Protein AF-0000000080535142 (afdb_homodimer)

Organism: Stenotrophomonas maltophilia (strain K279a) (NCBI:txid522373)

pLDDT: mean 86.25, std 10.84, range [32.53, 97.38]

Solvent-accessible surface area (backbone atoms only — not comparable to full-atom values): 16322 Å² total; per-residue (Å²): 130,85,66,74,69,51,69,65,56,48,51,46,48,52,48,60,63,39,32,53,53,45,26,52,44,49,50,52,50,49,35,65,72,49,50,79,69,82,44,54,63,80,42,48,55,58,51,43,51,38,56,73,64,72,32,62,46,39,57,69,58,50,26,62,74,68,70,47,55,65,73,64,48,49,55,43,49,52,50,35,36,74,68,51,27,35,43,81,38,69,31,89,90,39,75,84,39,43,22,34,31,64,32,75,61,23,47,55,48,42,53,52,51,48,52,50,50,53,50,47,42,43,72,40,51,57,84,54,49,75,70,32,50,50,30,38,48,47,52,48,48,33,44,52,54,48,43,55,68,74,98,131,86,65,73,69,51,69,65,56,47,52,46,48,52,48,61,64,40,32,54,54,45,26,52,43,49,51,51,49,51,36,66,72,48,51,78,68,82,45,55,63,81,40,47,56,59,52,44,52,40,57,71,63,72,31,60,46,39,57,69,58,51,26,61,74,68,72,44,54,66,71,63,47,49,56,44,48,51,52,35,36,73,67,50,26,35,43,81,37,68,31,88,90,39,76,85,40,42,22,34,32,63,31,74,60,23,47,55,47,42,52,52,51,50,51,50,47,51,50,48,42,42,73,42,51,56,81,55,49,74,68,34,50,51,30,39,47,48,53,46,50,33,45,53,52,48,42,55,68,73,98

Radius of gyration: 22.01 Å; Cα contacts (8 Å, |Δi|>4): 337; chains: 2; bounding box: 50×64×50 Å

Foldseek 3Di:
DPPPQPPVRVVVVCVVVCPVVVVVVVLVLLQVLLVVPPAHSLLLVLLLVCVVVVWFDWLVRSCVVVVHDSVSSVVSVVVCVVVQQKDWDQDPVHNPTITIGGDPVSNVSSVVSVVSVVVSCCVVCVPADPVRVVVVVVVVVVVVVVVVVVD/DPPPQPPVRVVVVCVVVCPVVVVVVVLVLLQVLLVVPPAHSLLLVLLLVCVVVVWFDWLVRSCVVVVHDSVSSVVSVVVCVVVQQKDWDQDPVHNPTITIHGDPVSNVSSVVSVVSVVVSCCVVCVPADPVRVVVVVVVVVVVVVVVVVVD

InterPro domains:
  IPR000835 MarR-type HTH domain [PF12802] (38-97)
  IPR000835 MarR-type HTH domain [PR00598] (57-73)
  IPR000835 MarR-type HTH domain [PR00598] (74-89)
  IPR000835 MarR-type HTH domain [PR00598] (93-109)
  IPR000835 MarR-type HTH domain [PR00598] (123-143)
  IPR000835 MarR-type HTH domain [PS50995] (12-145)
  IPR000835 MarR-type HTH domain [SM00347] (32-133)
  IPR036388 Winged helix-like DNA-binding domain superfamily [G3DSA:1.10.10.10] (13-150)
  IPR036390 Winged helix DNA-binding domain superfamily [SSF46785] (1-148)
  IPR039422 Transcription regulators MarR/SlyA-like [PTHR33164] (27-146)

Nearest PDB structures (foldseek):
  3q5f-assembly1_B  TM=8.665E-01  e=1.198E-09  Salmonella enterica subsp. enterica serovar Typhimurium
  3s2w-assembly4_H  TM=8.576E-01  e=4.649E-09  Methanosarcina mazei Go1
  4zzl-assembly1_B  TM=8.876E-01  e=6.583E-08  Pseudomonas aeruginosa
  1lnw-assembly7_A  TM=8.058E-01  e=2.258E-07  Pseudomonas aeruginosa
  5cyv-assembly1_B  TM=8.724E-01  e=2.658E-06  Rhodococcus jostii RHA1

Structure (mmCIF, N/CA/C/O backbone):
data_AF-0000000080535142-model_v1
#
loop_
_entity.id
_entity.type
_entity.pdbx_description
1 polymer 'Transcriptional regulator, MarR family'
#
loop_
_atom_site.group_PDB
_atom_site.id
_atom_site.type_symbol
_atom_site.label_atom_id
_atom_site.label_alt_id
_atom_site.label_comp_id
_atom_site.label_asym_id
_atom_site.label_entity_id
_atom_site.label_seq_id
_atom_site.pdbx_PDB_ins_code
_atom_site.Cartn_x
_atom_site.Cartn_y
_atom_site.Cartn_z
_atom_site.occupancy
_atom_site.B_iso_or_equiv
_atom_site.auth_seq_id
_atom_site.auth_comp_id
_atom_site.auth_asym_id
_atom_site.auth_atom_id
_atom_site.pdbx_PDB_model_num
ATOM 1 N N . MET A 1 1 ? -2.1 -33 -6.016 1 32.53 1 MET A N 1
ATOM 2 C CA . MET A 1 1 ? -2.289 -32.938 -4.57 1 32.53 1 MET A CA 1
ATOM 3 C C . MET A 1 1 ? -2.367 -31.5 -4.082 1 32.53 1 MET A C 1
ATOM 5 O O . MET A 1 1 ? -1.395 -30.75 -4.191 1 32.53 1 MET A O 1
ATOM 9 N N . ASP A 1 2 ? -3.422 -30.719 -4.379 1 44.56 2 ASP A N 1
ATOM 10 C CA . ASP A 1 2 ? -3.871 -29.375 -4.09 1 44.56 2 ASP A CA 1
ATOM 11 C C . ASP A 1 2 ? -3.596 -29 -2.637 1 44.56 2 ASP A C 1
ATOM 13 O O . ASP A 1 2 ? -4.375 -29.328 -1.744 1 44.56 2 ASP A O 1
ATOM 17 N N . ARG A 1 3 ? -2.516 -29.578 -2.066 1 47.22 3 ARG A N 1
ATOM 18 C CA . ARG A 1 3 ? -2.238 -29.562 -0.633 1 47.22 3 ARG A CA 1
ATOM 19 C C . ARG A 1 3 ? -2.729 -28.25 -0.005 1 47.22 3 ARG A C 1
ATOM 21 O O . ARG A 1 3 ? -2.428 -27.172 -0.501 1 47.22 3 ARG A O 1
ATOM 28 N N . PRO A 1 4 ? -3.793 -28.328 0.765 1 61.25 4 PRO A N 1
ATOM 29 C CA . PRO A 1 4 ? -4.426 -27.203 1.462 1 61.25 4 PRO A CA 1
ATOM 30 C C . PRO A 1 4 ? -3.414 -26.281 2.143 1 61.25 4 PRO A C 1
ATOM 32 O O . PRO A 1 4 ? -2.422 -26.766 2.701 1 61.25 4 PRO A O 1
ATOM 35 N N . LEU A 1 5 ? -3.178 -25.219 1.521 1 73.88 5 LEU A N 1
ATOM 36 C CA . LEU A 1 5 ? -2.283 -24.266 2.156 1 73.88 5 LEU A CA 1
ATOM 37 C C . LEU A 1 5 ? -2.512 -24.219 3.664 1 73.88 5 LEU A C 1
ATOM 39 O O . LEU A 1 5 ? -3.656 -24.234 4.121 1 73.88 5 LEU A O 1
ATOM 43 N N . ASP A 1 6 ? -1.452 -24.562 4.422 1 88.25 6 ASP A N 1
ATOM 44 C CA . ASP A 1 6 ? -1.579 -24.453 5.871 1 88.25 6 ASP A CA 1
ATOM 45 C C . ASP A 1 6 ? -2.068 -23.078 6.285 1 88.25 6 ASP A C 1
ATOM 47 O O . ASP A 1 6 ? -2.055 -22.141 5.48 1 88.25 6 ASP A O 1
ATOM 51 N N . GLU A 1 7 ? -2.711 -23.047 7.438 1 91.69 7 GLU A N 1
ATOM 52 C CA . GLU A 1 7 ? -3.354 -21.828 7.93 1 91.69 7 GLU A CA 1
ATOM 53 C C . GLU A 1 7 ? -2.408 -20.625 7.859 1 91.69 7 GLU A C 1
ATOM 55 O O . GLU A 1 7 ? -2.811 -19.531 7.457 1 91.69 7 GLU A O 1
ATOM 60 N N . ARG A 1 8 ? -1.179 -20.891 8.266 1 93.44 8 ARG A N 1
ATOM 61 C CA . ARG A 1 8 ? -0.19 -19.812 8.25 1 93.44 8 ARG A CA 1
ATOM 62 C C . ARG A 1 8 ? 0.027 -19.297 6.832 1 93.44 8 ARG A C 1
ATOM 64 O O . ARG A 1 8 ? 0.081 -18.078 6.613 1 93.44 8 ARG A O 1
ATOM 71 N N . THR A 1 9 ? 0.174 -20.203 5.926 1 92.62 9 THR A N 1
ATOM 72 C CA . THR A 1 9 ? 0.384 -19.828 4.531 1 92.62 9 THR A CA 1
ATOM 73 C C . THR A 1 9 ? -0.794 -19.016 4.004 1 92.62 9 THR A C 1
ATOM 75 O O . THR A 1 9 ? -0.604 -18.031 3.281 1 92.62 9 THR A O 1
ATOM 78 N N . VAL A 1 10 ? -1.952 -19.406 4.414 1 90.94 10 VAL A N 1
ATOM 79 C CA . VAL A 1 10 ? -3.158 -18.703 3.979 1 90.94 10 VAL A CA 1
ATOM 80 C C . VAL A 1 10 ? -3.174 -17.297 4.551 1 90.94 10 VAL A C 1
ATOM 82 O O . VAL A 1 10 ? -3.471 -16.328 3.836 1 90.94 10 VAL A O 1
ATOM 85 N N . LEU A 1 11 ? -2.832 -17.156 5.812 1 93.88 11 LEU A N 1
ATOM 86 C CA . LEU A 1 11 ? -2.818 -15.859 6.469 1 93.88 11 LEU A CA 1
ATOM 87 C C . LEU A 1 11 ? -1.76 -14.953 5.848 1 93.88 11 LEU A C 1
ATOM 89 O O . LEU A 1 11 ? -1.992 -13.758 5.664 1 93.88 11 LEU A O 1
ATOM 93 N N . GLN A 1 12 ? -0.662 -15.539 5.523 1 94.19 12 GLN A N 1
ATOM 94 C CA . GLN A 1 12 ? 0.404 -14.773 4.891 1 94.19 12 GLN A CA 1
ATOM 95 C C . GLN A 1 12 ? -0.019 -14.281 3.51 1 94.19 12 GLN A C 1
ATOM 97 O O . GLN A 1 12 ? 0.33 -13.164 3.107 1 94.19 12 GLN A O 1
ATOM 102 N N . MET A 1 13 ? -0.736 -15.141 2.844 1 89.12 13 MET A N 1
ATOM 103 C CA . MET A 1 13 ? -1.265 -14.758 1.536 1 89.12 13 MET A CA 1
ATOM 104 C C . MET A 1 13 ? -2.24 -13.594 1.659 1 89.12 13 MET A C 1
ATOM 106 O O . MET A 1 13 ? -2.182 -12.648 0.875 1 89.12 13 MET A O 1
ATOM 110 N N . GLN A 1 14 ? -3.107 -13.648 2.602 1 90.56 14 GLN A N 1
ATOM 111 C CA . GLN A 1 14 ? -4.066 -12.57 2.842 1 90.56 14 GLN A CA 1
ATOM 112 C C . GLN A 1 14 ? -3.354 -11.273 3.207 1 90.56 14 GLN A C 1
ATOM 114 O O . GLN A 1 14 ? -3.715 -10.195 2.717 1 90.56 14 GLN A O 1
ATOM 119 N N . LEU A 1 15 ? -2.357 -11.406 4.035 1 94.5 15 LEU A N 1
ATOM 120 C CA . LEU A 1 15 ? -1.577 -10.25 4.457 1 94.5 15 LEU A CA 1
ATOM 121 C C . LEU A 1 15 ? -0.907 -9.578 3.264 1 94.5 15 LEU A C 1
ATOM 123 O O . LEU A 1 15 ? -1.064 -8.375 3.055 1 94.5 15 LEU A O 1
ATOM 127 N N . SER A 1 16 ? -0.247 -10.352 2.441 1 92.75 16 SER A N 1
ATOM 128 C CA . SER A 1 16 ? 0.513 -9.797 1.327 1 92.75 16 SER A CA 1
ATOM 129 C C . SER A 1 16 ? -0.413 -9.25 0.244 1 92.75 16 SER A C 1
ATOM 131 O O . SER A 1 16 ? -0.154 -8.195 -0.326 1 92.75 16 SER A O 1
ATOM 133 N N . SER A 1 17 ? -1.502 -9.961 -0.024 1 85.44 17 SER A N 1
ATOM 134 C CA . SER A 1 17 ? -2.457 -9.516 -1.033 1 85.44 17 SER A CA 1
ATOM 135 C C . SER A 1 17 ? -3.188 -8.258 -0.583 1 85.44 17 SER A C 1
ATOM 137 O O . SER A 1 17 ? -3.523 -7.398 -1.403 1 85.44 17 SER A O 1
ATOM 139 N N . GLY A 1 18 ? -3.377 -8.086 0.695 1 88.62 18 GLY A N 1
ATOM 140 C CA . GLY A 1 18 ? -4.117 -6.969 1.249 1 88.62 18 GLY A CA 1
ATOM 141 C C . GLY A 1 18 ? -3.301 -5.691 1.325 1 88.62 18 GLY A C 1
ATOM 142 O O . GLY A 1 18 ? -3.857 -4.598 1.461 1 88.62 18 GLY A O 1
ATOM 143 N N . LEU A 1 19 ? -2.043 -5.82 1.203 1 90.25 19 LEU A N 1
ATOM 144 C CA . LEU A 1 19 ? -1.148 -4.68 1.383 1 90.25 19 LEU A CA 1
ATOM 145 C C . LEU A 1 19 ? -1.454 -3.584 0.369 1 90.25 19 LEU A C 1
ATOM 147 O O . LEU A 1 19 ? -1.67 -2.428 0.743 1 90.25 19 LEU A O 1
ATOM 151 N N . LEU A 1 20 ? -1.468 -3.924 -0.953 1 79.19 20 LEU A N 1
ATOM 152 C CA . LEU A 1 20 ? -1.718 -2.939 -2 1 79.19 20 LEU A CA 1
ATOM 153 C C . LEU A 1 20 ? -3.121 -2.355 -1.872 1 79.19 20 LEU A C 1
ATOM 155 O O . LEU A 1 20 ? -3.303 -1.14 -1.977 1 79.19 20 LEU A O 1
ATOM 159 N N . TYR A 1 21 ? -4.035 -3.227 -1.603 1 82.75 21 TYR A N 1
ATOM 160 C CA . TYR A 1 21 ? -5.422 -2.795 -1.453 1 82.75 21 TYR A CA 1
ATOM 161 C C . TYR A 1 21 ? -5.578 -1.871 -0.251 1 82.75 21 TYR A C 1
ATOM 163 O O . TYR A 1 21 ? -6.23 -0.83 -0.343 1 82.75 21 TYR A O 1
ATOM 171 N N . ALA A 1 22 ? -4.996 -2.246 0.839 1 90 22 ALA A N 1
ATOM 172 C CA . ALA A 1 22 ? -5.043 -1.441 2.057 1 90 22 ALA A CA 1
ATOM 173 C C . ALA A 1 22 ? -4.449 -0.055 1.822 1 90 22 ALA A C 1
ATOM 175 O O . ALA A 1 22 ? -4.996 0.948 2.285 1 90 22 ALA A O 1
ATOM 176 N N . GLY A 1 23 ? -3.369 -0.031 1.132 1 88.56 23 GLY A N 1
ATOM 177 C CA . GLY A 1 23 ? -2.77 1.248 0.791 1 88.56 23 GLY A CA 1
ATOM 178 C C . GLY A 1 23 ? -3.699 2.154 0.008 1 88.56 23 GLY A C 1
ATOM 179 O O . GLY A 1 23 ? -3.799 3.35 0.296 1 88.56 23 GLY A O 1
ATOM 180 N N . ARG A 1 24 ? -4.398 1.627 -0.98 1 83.88 24 ARG A N 1
ATOM 181 C CA . ARG A 1 24 ? -5.336 2.389 -1.797 1 83.88 24 ARG A CA 1
ATOM 182 C C . ARG A 1 24 ? -6.523 2.867 -0.966 1 83.88 24 ARG A C 1
ATOM 184 O O . ARG A 1 24 ? -6.961 4.012 -1.102 1 83.88 24 ARG A O 1
ATOM 191 N N . GLN A 1 25 ? -7.023 1.917 -0.172 1 89.12 25 GLN A N 1
ATOM 192 C CA . GLN A 1 25 ? -8.141 2.287 0.688 1 89.12 25 GLN A CA 1
ATOM 193 C C . GLN A 1 25 ? -7.76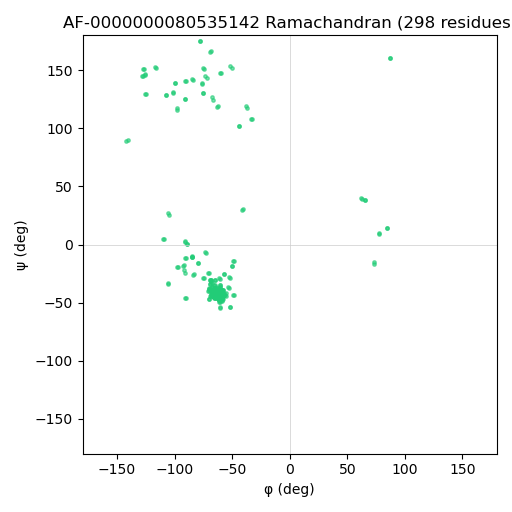6 3.436 1.618 1 89.12 25 GLN A C 1
ATOM 195 O O . GLN A 1 25 ? -8.539 4.379 1.795 1 89.12 25 GLN A O 1
ATOM 200 N N . TRP A 1 26 ? -6.656 3.379 2.225 1 91 26 TRP A N 1
ATOM 201 C CA . TRP A 1 26 ? -6.207 4.457 3.102 1 91 26 TRP A CA 1
ATOM 202 C C . TRP A 1 26 ? -6.117 5.773 2.342 1 91 26 TRP A C 1
ATOM 204 O O . TRP A 1 26 ? -6.582 6.809 2.826 1 91 26 TRP A O 1
ATOM 214 N N . GLN A 1 27 ? -5.477 5.711 1.165 1 85.25 27 GLN A N 1
ATOM 215 C CA . GLN A 1 27 ? -5.352 6.914 0.349 1 85.25 27 GLN A CA 1
ATOM 216 C C . GLN A 1 27 ? -6.723 7.523 0.052 1 85.25 27 GLN A C 1
ATOM 218 O O . GLN A 1 27 ? -6.895 8.742 0.128 1 85.25 27 GLN A O 1
ATOM 223 N N . ARG A 1 28 ? -7.652 6.719 -0.272 1 85.88 28 ARG A N 1
ATOM 224 C CA . ARG A 1 28 ? -9.008 7.188 -0.551 1 85.88 28 ARG A CA 1
ATOM 225 C C . ARG A 1 28 ? -9.617 7.852 0.678 1 85.88 28 ARG A C 1
ATOM 227 O O . ARG A 1 28 ? -10.242 8.906 0.573 1 85.88 28 ARG A O 1
ATOM 234 N N . LEU A 1 29 ? -9.477 7.191 1.788 1 90.31 29 LEU A N 1
ATOM 235 C CA . LEU A 1 29 ? -10.008 7.723 3.039 1 90.31 29 LEU A CA 1
ATOM 236 C C . LEU A 1 29 ? -9.352 9.055 3.385 1 90.31 29 LEU A C 1
ATOM 238 O O . LEU A 1 29 ? -10.039 10.016 3.74 1 90.31 29 LEU A O 1
ATOM 242 N N . ALA A 1 30 ? -8.047 9.086 3.268 1 88.19 30 ALA A N 1
ATOM 243 C CA . ALA A 1 30 ? -7.312 10.312 3.562 1 88.19 30 ALA A CA 1
ATOM 244 C C . ALA A 1 30 ? -7.711 11.438 2.611 1 88.19 30 ALA A C 1
ATOM 246 O O . ALA A 1 30 ? -7.922 12.57 3.039 1 88.19 30 ALA A O 1
ATOM 247 N N . ASP A 1 31 ? -7.836 11.102 1.338 1 84.5 31 ASP A N 1
ATOM 248 C CA . ASP A 1 31 ? -8.242 12.094 0.346 1 84.5 31 ASP A CA 1
ATOM 249 C C . ASP A 1 31 ? -9.633 12.641 0.657 1 84.5 31 ASP A C 1
ATOM 251 O O . ASP A 1 31 ? -9.875 13.844 0.545 1 84.5 31 ASP A O 1
ATOM 255 N N . SER A 1 32 ? -10.477 11.719 0.908 1 86.75 32 SER A N 1
ATOM 256 C CA . SER A 1 32 ? -11.844 12.117 1.223 1 86.75 32 SER A CA 1
ATOM 257 C C . SER A 1 32 ? -11.883 13.039 2.436 1 86.75 32 SER A C 1
ATOM 259 O O . SER A 1 32 ? -12.633 14.023 2.455 1 86.75 32 SER A O 1
ATOM 261 N N . ARG A 1 33 ? -11.102 12.734 3.434 1 86 33 ARG A N 1
ATOM 262 C CA . ARG A 1 33 ? -11.055 13.516 4.664 1 86 33 ARG A CA 1
ATOM 263 C C . ARG A 1 33 ? -10.43 14.883 4.422 1 86 33 ARG A C 1
ATOM 265 O O . ARG A 1 33 ? -10.867 15.883 4.988 1 86 33 ARG A O 1
ATOM 272 N N . LEU A 1 34 ? -9.422 14.969 3.488 1 83.31 34 LEU A N 1
ATOM 273 C CA . LEU A 1 34 ? -8.625 16.172 3.303 1 83.31 34 LEU A CA 1
ATOM 274 C C . LEU A 1 34 ? -9.164 17.016 2.146 1 83.31 34 LEU A C 1
ATOM 276 O O . LEU A 1 34 ? -8.734 18.141 1.944 1 83.31 34 LEU A O 1
ATOM 280 N N . GLY A 1 35 ? -9.938 16.422 1.266 1 74.38 35 GLY A N 1
ATOM 281 C CA . GLY A 1 35 ? -10.469 17.078 0.084 1 74.38 35 GLY A CA 1
ATOM 282 C C . GLY A 1 35 ? -11.109 18.422 0.385 1 74.38 35 GLY A C 1
ATOM 283 O O . GLY A 1 35 ? -11.25 19.266 -0.504 1 74.38 35 GLY A O 1
ATOM 284 N N . SER A 1 36 ? -11.344 18.703 1.44 1 66.69 36 SER A N 1
ATOM 285 C CA . SER A 1 36 ? -12.125 19.906 1.726 1 66.69 36 SER A CA 1
ATOM 286 C C . SER A 1 36 ? -11.227 21.125 1.88 1 66.69 36 SER A C 1
ATOM 288 O O . SER A 1 36 ? -11.711 22.25 2.029 1 66.69 36 SER A O 1
ATOM 290 N N . TYR A 1 37 ? -9.906 20.969 1.739 1 66.38 37 TYR A N 1
ATOM 291 C CA . TYR A 1 37 ? -9.078 22.094 2.145 1 66.38 37 TYR A CA 1
ATOM 292 C C . TYR A 1 37 ? -8.531 22.844 0.93 1 66.38 37 TYR A C 1
ATOM 294 O O . TYR A 1 37 ? -7.547 23.562 1.033 1 66.38 37 TYR A O 1
ATOM 302 N N . GLY A 1 38 ? -9.297 22.688 -0.152 1 64.75 38 GLY A N 1
ATOM 303 C CA . GLY A 1 38 ? -8.977 23.516 -1.304 1 64.75 38 GLY A CA 1
ATOM 304 C C . GLY A 1 38 ? -7.711 23.078 -2.018 1 64.75 38 GLY A C 1
ATOM 305 O O . GLY A 1 38 ? -7.305 23.688 -3.01 1 64.75 38 GLY A O 1
ATOM 306 N N . ILE A 1 39 ? -6.965 22.281 -1.355 1 68.25 39 ILE A N 1
ATOM 307 C CA . ILE A 1 39 ? -5.781 21.766 -2.043 1 68.25 39 ILE A CA 1
ATOM 308 C C . ILE A 1 39 ? -6.043 20.359 -2.557 1 68.25 39 ILE A C 1
ATOM 310 O O . ILE A 1 39 ? -6.805 19.609 -1.949 1 68.25 39 ILE A O 1
ATOM 314 N N . SER A 1 40 ? -5.551 20.188 -3.738 1 71.69 40 SER A N 1
ATOM 315 C CA . SER A 1 40 ? -5.715 18.859 -4.32 1 71.69 40 SER A CA 1
ATOM 316 C C . SER A 1 40 ? -5.039 17.797 -3.461 1 71.69 40 SER A C 1
ATOM 318 O O . SER A 1 40 ? -4.078 18.078 -2.746 1 71.69 40 SER A O 1
ATOM 320 N N . THR A 1 41 ? -5.574 16.719 -3.469 1 75.31 41 THR A N 1
ATOM 321 C CA . THR A 1 41 ? -5.016 15.578 -2.754 1 75.31 41 THR A CA 1
ATOM 322 C C . THR A 1 41 ? -3.555 15.359 -3.137 1 75.31 41 THR A C 1
ATOM 324 O O . THR A 1 41 ? -2.744 14.953 -2.303 1 75.31 41 THR A O 1
ATOM 327 N N . ALA A 1 42 ? -3.236 15.75 -4.32 1 76 42 ALA A N 1
ATOM 328 C CA . ALA A 1 42 ? -1.873 15.57 -4.812 1 76 42 ALA A CA 1
ATOM 329 C C . ALA A 1 42 ? -0.906 16.516 -4.094 1 76 42 ALA A C 1
ATOM 331 O O . ALA A 1 42 ? 0.276 16.203 -3.943 1 76 42 ALA A O 1
ATOM 332 N N . CYS A 1 43 ? -1.447 17.562 -3.605 1 83.31 43 CYS A N 1
ATOM 333 C CA . CYS A 1 43 ? -0.605 18.578 -2.975 1 83.31 43 CYS A CA 1
ATOM 334 C C . CYS A 1 43 ? -0.482 18.328 -1.478 1 83.31 43 CYS A C 1
ATOM 336 O O . CYS A 1 43 ? 0.419 18.859 -0.827 1 83.31 43 CYS A O 1
ATOM 338 N N . THR A 1 44 ? -1.378 17.578 -1.025 1 82.75 44 THR A N 1
ATOM 339 C CA . THR A 1 44 ? -1.476 17.391 0.418 1 82.75 44 THR A CA 1
ATOM 340 C C . THR A 1 44 ? -0.234 16.688 0.957 1 82.75 44 THR A C 1
ATOM 342 O O . THR A 1 44 ? 0.374 17.141 1.927 1 82.75 44 THR A O 1
ATOM 345 N N . MET A 1 45 ? 0.193 15.688 0.246 1 82.5 45 MET A N 1
ATOM 346 C CA . MET A 1 45 ? 1.305 14.883 0.749 1 82.5 45 MET A CA 1
ATOM 347 C C . MET A 1 45 ? 2.607 15.672 0.713 1 82.5 45 MET A C 1
ATOM 349 O O . MET A 1 45 ? 3.35 15.703 1.695 1 82.5 45 MET A O 1
ATOM 353 N N . PRO A 1 46 ? 2.846 16.312 -0.406 1 85.94 46 PRO A N 1
ATOM 354 C CA . PRO A 1 46 ? 4.047 17.156 -0.41 1 85.94 46 PRO A CA 1
ATOM 355 C C . PRO A 1 46 ? 4.035 18.219 0.697 1 85.94 46 PRO A C 1
ATOM 357 O O . PRO A 1 46 ? 5.059 18.453 1.339 1 85.94 46 PRO A O 1
ATOM 360 N N . LEU A 1 47 ? 2.918 18.844 0.87 1 88.19 47 LEU A N 1
ATOM 361 C CA . LEU A 1 47 ? 2.783 19.875 1.885 1 88.19 47 LEU A CA 1
ATOM 362 C C . LEU A 1 47 ? 3.053 19.312 3.277 1 88.19 47 LEU A C 1
ATOM 364 O O . LEU A 1 47 ? 3.801 19.906 4.055 1 88.19 47 LEU A O 1
ATOM 368 N N . LEU A 1 48 ? 2.488 18.203 3.547 1 86.81 48 LEU A N 1
ATOM 369 C CA . LEU A 1 48 ? 2.662 17.562 4.84 1 86.81 48 LEU A CA 1
ATOM 370 C C . LEU A 1 48 ? 4.117 17.156 5.055 1 86.81 48 LEU A C 1
ATOM 372 O O . LEU A 1 48 ? 4.656 17.328 6.152 1 86.81 48 LEU A O 1
ATOM 376 N N . MET A 1 49 ? 4.715 16.609 4.027 1 86.75 49 MET A N 1
ATOM 377 C CA . MET A 1 49 ? 6.098 16.141 4.133 1 86.75 49 MET A CA 1
ATOM 378 C C . MET A 1 49 ? 7.043 17.312 4.375 1 86.75 49 MET A C 1
ATOM 380 O O . MET A 1 49 ? 7.992 17.203 5.156 1 86.75 49 MET A O 1
ATOM 384 N N . ILE A 1 50 ? 6.793 18.391 3.729 1 89.31 50 ILE A N 1
ATOM 385 C CA . ILE A 1 50 ? 7.586 19.578 3.961 1 89.31 50 ILE A CA 1
ATOM 386 C C . ILE A 1 50 ? 7.438 20.031 5.414 1 89.31 50 ILE A C 1
ATOM 388 O O . ILE A 1 50 ? 8.43 20.344 6.082 1 89.31 50 ILE A O 1
ATOM 392 N N . GLY A 1 51 ? 6.238 20.031 5.84 1 87.25 51 GLY A N 1
ATOM 393 C CA . GLY A 1 51 ? 5.969 20.406 7.219 1 87.25 51 GLY A CA 1
ATOM 394 C C . GLY A 1 51 ? 6.648 19.484 8.227 1 87.25 51 GLY A C 1
ATOM 395 O O . GLY A 1 51 ? 7.215 19.969 9.219 1 87.25 51 GLY A O 1
ATOM 396 N N . ARG A 1 52 ? 6.648 18.234 8.023 1 81.94 52 ARG A N 1
ATOM 397 C CA . ARG A 1 52 ? 7.211 17.25 8.938 1 81.94 52 ARG A CA 1
ATOM 398 C C . ARG A 1 52 ? 8.734 17.344 8.977 1 81.94 52 ARG A C 1
ATOM 400 O O . ARG A 1 52 ? 9.359 16.953 9.961 1 81.94 52 ARG A O 1
ATOM 407 N N . SER A 1 53 ? 9.281 17.719 7.934 1 84.56 53 SER A N 1
ATOM 408 C CA . SER A 1 53 ? 10.734 17.859 7.863 1 84.56 53 SER A CA 1
ATOM 409 C C . SER A 1 53 ? 11.211 19.078 8.641 1 84.56 53 SER A C 1
ATOM 411 O O . SER A 1 53 ? 12.406 19.266 8.867 1 84.56 53 SER A O 1
ATOM 413 N N . GLY A 1 54 ? 10.289 19.859 9.109 1 81.38 54 GLY A N 1
ATOM 414 C CA . GLY A 1 54 ? 10.641 21.109 9.773 1 81.38 54 GLY A CA 1
ATOM 415 C C . GLY A 1 54 ? 11.016 22.219 8.805 1 81.38 54 GLY A C 1
ATOM 416 O O . GLY A 1 54 ? 11.508 23.266 9.219 1 81.38 54 GLY A O 1
ATOM 417 N N . GLY A 1 55 ? 10.781 21.953 7.547 1 80 55 GLY A N 1
ATOM 418 C CA . GLY A 1 55 ? 11.195 22.922 6.535 1 80 55 GLY A CA 1
ATOM 419 C C . GLY A 1 55 ? 12.625 22.734 6.078 1 80 55 GLY A C 1
ATOM 420 O O . GLY A 1 55 ? 13.367 21.922 6.656 1 80 55 GLY A O 1
ATOM 421 N N . GLY A 1 56 ? 12.945 23.297 4.91 1 84.75 56 GLY A N 1
ATOM 422 C CA . GLY A 1 56 ? 14.305 23.281 4.395 1 84.75 56 GLY A CA 1
ATOM 423 C C . GLY A 1 56 ? 14.633 22 3.652 1 84.75 56 GLY A C 1
ATOM 424 O O . GLY A 1 56 ? 15.805 21.625 3.523 1 84.75 56 GLY A O 1
ATOM 425 N N . ILE A 1 57 ? 13.688 21.297 3.342 1 89.44 57 ILE A N 1
ATOM 426 C CA . ILE A 1 57 ? 13.938 20.078 2.602 1 89.44 57 ILE A CA 1
ATOM 427 C C . ILE A 1 57 ? 14.234 20.406 1.141 1 89.44 57 ILE A C 1
ATOM 429 O O . ILE A 1 57 ? 13.586 21.266 0.549 1 89.44 57 ILE A O 1
ATOM 433 N N . ARG A 1 58 ? 15.227 19.672 0.629 1 90.5 58 ARG A N 1
ATOM 434 C CA . ARG A 1 58 ? 15.555 19.859 -0.782 1 90.5 58 ARG A CA 1
ATOM 435 C C . ARG A 1 58 ? 14.492 19.219 -1.675 1 90.5 58 ARG A C 1
ATOM 437 O O . ARG A 1 58 ? 13.945 18.172 -1.343 1 90.5 58 ARG A O 1
ATOM 444 N N . GLN A 1 59 ? 14.289 19.891 -2.775 1 89.69 59 GLN A N 1
ATOM 445 C CA . GLN A 1 59 ? 13.281 19.406 -3.715 1 89.69 59 GLN A CA 1
ATOM 446 C C . GLN A 1 59 ? 13.586 17.969 -4.148 1 89.69 59 GLN A C 1
ATOM 448 O O . GLN A 1 59 ? 12.68 17.141 -4.246 1 89.69 59 GLN A O 1
ATOM 453 N N . VAL A 1 60 ? 14.852 17.688 -4.395 1 86.31 60 VAL A N 1
ATOM 454 C CA . VAL A 1 60 ? 15.266 16.375 -4.84 1 86.31 60 VAL A CA 1
ATOM 455 C C . VAL A 1 60 ? 14.977 15.344 -3.746 1 86.31 60 VAL A C 1
ATOM 457 O O . VAL A 1 60 ? 14.5 14.242 -4.027 1 86.31 60 VAL A O 1
ATOM 460 N N . ALA A 1 61 ? 15.227 15.641 -2.578 1 86.62 61 ALA A N 1
ATOM 461 C CA . ALA A 1 61 ? 14.969 14.75 -1.447 1 86.62 61 ALA A CA 1
ATOM 462 C C . ALA A 1 61 ? 13.477 14.508 -1.272 1 86.62 61 ALA A C 1
ATOM 464 O O . ALA A 1 61 ? 13.055 13.383 -0.994 1 86.62 61 ALA A O 1
ATOM 465 N N . LEU A 1 62 ? 12.703 15.547 -1.4 1 87.75 62 LEU A N 1
ATOM 466 C CA . LEU A 1 62 ? 11.25 15.438 -1.308 1 87.75 62 LEU A CA 1
ATOM 467 C C . LEU A 1 62 ? 10.703 14.523 -2.4 1 87.75 62 LEU A C 1
ATOM 469 O O . LEU A 1 62 ? 9.852 13.672 -2.139 1 87.75 62 LEU A O 1
ATOM 473 N N . ALA A 1 63 ? 11.211 14.688 -3.578 1 86.69 63 ALA A N 1
ATOM 474 C CA . ALA A 1 63 ? 10.789 13.859 -4.703 1 86.69 63 ALA A CA 1
ATOM 475 C C . ALA A 1 63 ? 11.062 12.383 -4.434 1 86.69 63 ALA A C 1
ATOM 477 O O . ALA A 1 63 ? 10.211 11.531 -4.688 1 86.69 63 ALA A O 1
ATOM 478 N N . GLN A 1 64 ? 12.188 12.109 -3.867 1 81.56 64 GLN A N 1
ATOM 479 C CA . GLN A 1 64 ? 12.586 10.742 -3.543 1 81.56 64 GLN A CA 1
ATOM 480 C C . GLN A 1 64 ? 11.68 10.141 -2.473 1 81.56 64 GLN A C 1
ATOM 482 O O . GLN A 1 64 ? 11.242 9 -2.594 1 81.56 64 GLN A O 1
ATOM 487 N N . GLN A 1 65 ? 11.375 10.922 -1.506 1 77.44 65 GLN A N 1
ATOM 488 C CA . GLN A 1 65 ? 10.523 10.453 -0.417 1 77.44 65 GLN A CA 1
ATOM 489 C C . GLN A 1 65 ? 9.109 10.188 -0.907 1 77.44 65 GLN A C 1
ATOM 491 O O . GLN A 1 65 ? 8.445 9.266 -0.432 1 77.44 65 GLN A O 1
ATOM 496 N N . LEU A 1 66 ? 8.633 10.992 -1.817 1 80.25 66 LEU A N 1
ATOM 497 C CA . LEU A 1 66 ? 7.273 10.875 -2.338 1 80.25 66 LEU A CA 1
ATOM 498 C C . LEU A 1 66 ? 7.211 9.852 -3.471 1 80.25 66 LEU A C 1
ATOM 500 O O . LEU A 1 66 ? 6.125 9.445 -3.885 1 80.25 66 LEU A O 1
ATOM 504 N N . GLY A 1 67 ? 8.344 9.438 -3.918 1 78.25 67 GLY A N 1
ATOM 505 C CA . GLY A 1 67 ? 8.383 8.57 -5.082 1 78.25 67 GLY A CA 1
ATOM 506 C C . GLY A 1 67 ? 7.816 9.219 -6.332 1 78.25 67 GLY A C 1
ATOM 507 O O . GLY A 1 67 ? 7.094 8.586 -7.098 1 78.25 67 GLY A O 1
ATOM 508 N N . MET A 1 68 ? 8.086 10.398 -6.531 1 81.56 68 MET A N 1
ATOM 509 C CA . MET A 1 68 ? 7.57 11.156 -7.668 1 81.56 68 MET A CA 1
ATOM 510 C C . MET A 1 68 ? 8.703 11.609 -8.578 1 81.56 68 MET A C 1
ATOM 512 O O . MET A 1 68 ? 9.82 11.852 -8.109 1 81.56 68 MET A O 1
ATOM 516 N N . GLU A 1 69 ? 8.336 11.773 -9.805 1 85.12 69 GLU A N 1
ATOM 517 C CA . GLU A 1 69 ? 9.281 12.359 -10.75 1 85.12 69 GLU A CA 1
ATOM 518 C C . GLU A 1 69 ? 9.414 13.867 -10.539 1 85.12 69 GLU A C 1
ATOM 520 O O . GLU A 1 69 ? 8.453 14.531 -10.148 1 85.12 69 GLU A O 1
ATOM 525 N N . GLY A 1 70 ? 10.586 14.328 -10.891 1 85.25 70 GLY A N 1
ATOM 526 C CA . GLY A 1 70 ? 10.914 15.734 -10.703 1 85.25 70 GLY A CA 1
ATOM 527 C C . GLY A 1 70 ? 9.891 16.672 -11.297 1 85.25 70 GLY A C 1
ATOM 528 O O . GLY A 1 70 ? 9.305 17.5 -10.594 1 85.25 70 GLY A O 1
ATOM 529 N N . PRO A 1 71 ? 9.609 16.5 -12.531 1 86.88 71 PRO A N 1
ATOM 530 C CA . PRO A 1 71 ? 8.664 17.422 -13.18 1 86.88 71 PRO A CA 1
ATOM 531 C C . PRO A 1 71 ? 7.281 17.391 -12.531 1 86.88 71 PRO A C 1
ATOM 533 O O . PRO A 1 71 ? 6.613 18.438 -12.453 1 86.88 71 PRO A O 1
ATOM 536 N N . SER A 1 72 ? 6.801 16.25 -12.039 1 88.44 72 SER A N 1
ATOM 537 C CA . SER A 1 72 ? 5.508 16.125 -11.383 1 88.44 72 SER A CA 1
ATOM 538 C C . SER A 1 72 ? 5.48 16.891 -10.062 1 88.44 72 SER A C 1
ATOM 540 O O . SER A 1 72 ? 4.492 17.562 -9.75 1 88.44 72 SER A O 1
ATOM 542 N N . LEU A 1 73 ? 6.535 16.75 -9.383 1 90.69 73 LEU A N 1
ATOM 543 C CA . LEU A 1 73 ? 6.621 17.453 -8.109 1 90.69 73 LEU A CA 1
ATOM 544 C C . LEU A 1 73 ? 6.695 18.953 -8.312 1 90.69 73 LEU A C 1
ATOM 546 O O . LEU A 1 73 ? 6.098 19.719 -7.547 1 90.69 73 LEU A O 1
ATOM 550 N N . VAL A 1 74 ? 7.457 19.375 -9.336 1 91.31 74 VAL A N 1
ATOM 551 C CA . VAL A 1 74 ? 7.629 20.797 -9.602 1 91.31 74 VAL A CA 1
ATOM 552 C C . VAL A 1 74 ? 6.266 21.438 -9.836 1 91.31 74 VAL A C 1
ATOM 554 O O . VAL A 1 74 ? 5.984 22.516 -9.312 1 91.31 74 VAL A O 1
ATOM 557 N N . ARG A 1 75 ? 5.453 20.797 -10.57 1 91.69 75 ARG A N 1
ATOM 558 C CA . ARG A 1 75 ? 4.117 21.297 -10.852 1 91.69 75 ARG A CA 1
ATOM 559 C C . ARG A 1 75 ? 3.312 21.484 -9.57 1 91.69 75 ARG A C 1
ATOM 561 O O . ARG A 1 75 ? 2.623 22.484 -9.398 1 91.69 75 ARG A O 1
ATOM 568 N N . LEU A 1 76 ? 3.389 20.562 -8.703 1 89.94 76 LEU A N 1
ATOM 569 C CA . LEU A 1 76 ? 2.676 20.625 -7.434 1 89.94 76 LEU A CA 1
ATOM 570 C C . LEU A 1 76 ? 3.234 21.734 -6.551 1 89.94 76 LEU A C 1
ATOM 572 O O . LEU A 1 76 ? 2.473 22.469 -5.914 1 89.94 76 LEU A O 1
ATOM 576 N N . LEU A 1 77 ? 4.516 21.812 -6.586 1 91.56 77 LEU A N 1
ATOM 577 C CA . LEU A 1 77 ? 5.168 22.844 -5.789 1 91.56 77 LEU A CA 1
ATOM 578 C C . LEU A 1 77 ? 4.801 24.234 -6.301 1 91.56 77 LEU A C 1
ATOM 580 O O . LEU A 1 77 ? 4.609 25.156 -5.512 1 91.56 77 LEU A O 1
ATOM 584 N N . ASP A 1 78 ? 4.754 24.375 -7.602 1 92.31 78 ASP A N 1
ATOM 585 C CA . ASP A 1 78 ? 4.348 25.656 -8.195 1 92.31 78 ASP A CA 1
ATOM 586 C C . ASP A 1 78 ? 2.955 26.062 -7.719 1 92.31 78 ASP A C 1
ATOM 588 O O . ASP A 1 78 ? 2.719 27.219 -7.398 1 92.31 78 ASP A O 1
ATOM 592 N N . LYS A 1 79 ? 2.107 25.156 -7.617 1 91.56 79 LYS A N 1
ATOM 593 C CA . LYS A 1 79 ? 0.752 25.406 -7.141 1 91.56 79 LYS A CA 1
ATOM 594 C C . LYS A 1 79 ? 0.754 25.812 -5.668 1 91.56 79 LYS A C 1
ATOM 596 O O . LYS A 1 79 ? 0.045 26.734 -5.273 1 91.56 79 LYS A O 1
ATOM 601 N N . LEU A 1 80 ? 1.511 25.125 -4.883 1 92.19 80 LEU A N 1
ATOM 602 C CA . LEU A 1 80 ? 1.598 25.406 -3.451 1 92.19 80 LEU A CA 1
ATOM 603 C C . LEU A 1 80 ? 2.201 26.781 -3.195 1 92.19 80 LEU A C 1
ATOM 605 O O . LEU A 1 80 ? 1.773 27.484 -2.283 1 92.19 80 LEU A O 1
ATOM 609 N N . CYS A 1 81 ? 3.168 27.125 -4.008 1 92.75 81 CYS A N 1
ATOM 610 C CA . CYS A 1 81 ? 3.766 28.453 -3.914 1 92.75 81 CYS A CA 1
ATOM 611 C C . CYS A 1 81 ? 2.77 29.531 -4.324 1 92.75 81 CYS A C 1
ATOM 613 O O . CYS A 1 81 ? 2.67 30.578 -3.674 1 92.75 81 CYS A O 1
ATOM 615 N N . ALA A 1 82 ? 2.117 29.219 -5.391 1 92.12 82 ALA A N 1
ATOM 616 C CA . ALA A 1 82 ? 1.12 30.156 -5.891 1 92.12 82 ALA A CA 1
ATOM 617 C C . ALA A 1 82 ? 0.023 30.391 -4.855 1 92.12 82 ALA A C 1
ATOM 619 O O . ALA A 1 82 ? -0.533 31.484 -4.77 1 92.12 82 ALA A O 1
ATOM 620 N N . SER A 1 83 ? -0.242 29.422 -4.035 1 91.25 83 SER A N 1
ATOM 621 C CA . SER A 1 83 ? -1.277 29.5 -3.01 1 91.25 83 SER A CA 1
ATOM 622 C C . SER A 1 83 ? -0.712 30.031 -1.696 1 91.25 83 SER A C 1
ATOM 624 O O . SER A 1 83 ? -1.398 30.031 -0.673 1 91.25 83 SER A O 1
ATOM 626 N N . ASP A 1 84 ? 0.527 30.359 -1.743 1 93.56 84 ASP A N 1
ATOM 627 C CA . ASP A 1 84 ? 1.233 30.969 -0.613 1 93.56 84 ASP A CA 1
ATOM 628 C C . ASP A 1 84 ? 1.326 29.984 0.555 1 93.56 84 ASP A C 1
ATOM 630 O O . ASP A 1 84 ? 1.133 30.359 1.711 1 93.56 84 ASP A O 1
ATOM 634 N N . LEU A 1 85 ? 1.52 28.797 0.311 1 93.69 85 LEU A N 1
ATOM 635 C CA . LEU A 1 85 ? 1.636 27.766 1.338 1 93.69 85 LEU A CA 1
ATOM 636 C C . LEU A 1 85 ? 3.084 27.328 1.498 1 93.69 85 LEU A C 1
ATOM 638 O O . LEU A 1 85 ? 3.488 26.891 2.578 1 93.69 85 LEU A O 1
ATOM 642 N N . VAL A 1 86 ? 3.791 27.344 0.357 1 94.31 86 VAL A N 1
ATOM 643 C CA . VAL A 1 86 ? 5.184 26.906 0.33 1 94.31 86 VAL A CA 1
ATOM 644 C C . VAL A 1 86 ? 6.055 28.016 -0.27 1 94.31 86 VAL A C 1
ATOM 646 O O . VAL A 1 86 ? 5.609 28.766 -1.144 1 94.31 86 VAL A O 1
ATOM 649 N N . ARG A 1 87 ? 7.199 28.141 0.168 1 94.19 87 ARG A N 1
ATOM 650 C CA . ARG A 1 87 ? 8.172 29.062 -0.398 1 94.19 87 ARG A CA 1
ATOM 651 C C . ARG A 1 87 ? 9.484 28.359 -0.721 1 94.19 87 ARG A C 1
ATOM 653 O O . ARG A 1 87 ? 9.883 27.438 -0.014 1 94.19 87 ARG A O 1
ATOM 660 N N . ARG A 1 88 ? 10.078 28.828 -1.816 1 91.38 88 ARG A N 1
ATOM 661 C CA . ARG A 1 88 ? 11.359 28.297 -2.256 1 91.38 88 ARG A CA 1
ATOM 662 C C . ARG A 1 88 ? 12.508 29.219 -1.868 1 91.38 88 ARG A C 1
ATOM 664 O O . ARG A 1 88 ? 12.383 30.438 -1.976 1 91.38 88 ARG A O 1
ATOM 671 N N . GLU A 1 89 ? 13.461 28.562 -1.296 1 87.81 89 GLU A N 1
ATOM 672 C CA . GLU A 1 89 ? 14.664 29.344 -0.977 1 87.81 89 GLU A CA 1
ATOM 673 C C . GLU A 1 89 ? 15.906 28.688 -1.578 1 87.81 89 GLU A C 1
ATOM 675 O O . GLU A 1 89 ? 16.047 27.469 -1.571 1 87.81 89 GLU A O 1
ATOM 680 N N . SER A 1 90 ? 16.719 29.547 -2.32 1 81.31 90 SER A N 1
ATOM 681 C CA . SER A 1 90 ? 17.969 29.031 -2.885 1 81.31 90 SER A CA 1
ATOM 682 C C . SER A 1 90 ? 18.969 28.672 -1.788 1 81.31 90 SER A C 1
ATOM 684 O O . SER A 1 90 ? 19.062 29.391 -0.784 1 81.31 90 SER A O 1
ATOM 686 N N . ASP A 1 91 ? 19.438 27.359 -1.842 1 71.5 91 ASP A N 1
ATOM 687 C CA . ASP A 1 91 ? 20.469 26.938 -0.889 1 71.5 91 ASP A CA 1
ATOM 688 C C . ASP A 1 91 ? 21.75 27.75 -1.077 1 71.5 91 ASP A C 1
ATOM 690 O O . ASP A 1 91 ? 22.25 27.859 -2.195 1 71.5 91 ASP A O 1
ATOM 694 N N . ALA A 1 92 ? 22.141 28.453 -0.062 1 67.81 92 ALA A N 1
ATOM 695 C CA . ALA A 1 92 ? 23.359 29.281 -0.099 1 67.81 92 ALA A CA 1
ATOM 696 C C . ALA A 1 92 ? 24.562 28.469 -0.545 1 67.81 92 ALA A C 1
ATOM 698 O O . ALA A 1 92 ? 25.453 28.984 -1.214 1 67.81 92 ALA A O 1
ATOM 699 N N . SER A 1 93 ? 24.656 27.266 -0.156 1 68.81 93 SER A N 1
ATOM 700 C CA . SER A 1 93 ? 25.812 26.422 -0.42 1 68.81 93 SER A CA 1
ATOM 701 C C . SER A 1 93 ? 25.734 25.781 -1.802 1 68.81 93 SER A C 1
ATOM 703 O O . SER A 1 93 ? 26.75 25.344 -2.346 1 68.81 93 SER A O 1
ATOM 705 N N . ASP A 1 94 ? 24.578 25.609 -2.344 1 64.62 94 ASP A N 1
ATOM 706 C CA . ASP A 1 94 ? 24.328 25.031 -3.666 1 64.62 94 ASP A CA 1
ATOM 707 C C . ASP A 1 94 ? 23.172 25.766 -4.359 1 64.62 94 ASP A C 1
ATOM 709 O O . ASP A 1 94 ? 22.016 25.422 -4.145 1 64.62 94 ASP A O 1
ATOM 713 N N . ARG A 1 95 ? 23.531 26.844 -5.102 1 62.84 95 ARG A N 1
ATOM 714 C CA . ARG A 1 95 ? 22.562 27.719 -5.754 1 62.84 95 ARG A CA 1
ATOM 715 C C . ARG A 1 95 ? 21.547 26.922 -6.566 1 62.84 95 ARG A C 1
ATOM 717 O O . ARG A 1 95 ? 20.469 27.422 -6.887 1 62.84 95 ARG A O 1
ATOM 724 N N . ARG A 1 96 ? 21.938 25.656 -6.859 1 59.94 96 ARG A N 1
ATOM 725 C CA . ARG A 1 96 ? 21.062 24.859 -7.699 1 59.94 96 ARG A CA 1
ATOM 726 C C . ARG A 1 96 ? 20.062 24.078 -6.855 1 59.94 96 ARG A C 1
ATOM 728 O O . ARG A 1 96 ? 19.062 23.562 -7.375 1 59.94 96 ARG A O 1
ATOM 735 N N . ALA A 1 97 ? 20.438 24.141 -5.559 1 71.12 97 ALA A N 1
ATOM 736 C CA . ALA A 1 97 ? 19.531 23.375 -4.699 1 71.12 97 ALA A CA 1
ATOM 737 C C . ALA A 1 97 ? 18.5 24.281 -4.055 1 71.12 97 ALA A C 1
ATOM 739 O O . ALA A 1 97 ? 18.844 25.297 -3.455 1 71.12 97 ALA A O 1
ATOM 740 N N . ASN A 1 98 ? 17.266 24.031 -4.422 1 84.25 98 ASN A N 1
ATOM 741 C CA . ASN A 1 98 ? 16.188 24.812 -3.818 1 84.25 98 ASN A CA 1
ATOM 742 C C . ASN A 1 98 ? 15.648 24.125 -2.562 1 84.25 98 ASN A C 1
ATOM 744 O O . ASN A 1 98 ? 15.414 22.922 -2.555 1 84.25 98 ASN A O 1
ATOM 748 N N . LEU A 1 99 ? 15.68 24.938 -1.498 1 90.44 99 LEU A N 1
ATOM 749 C CA . LEU A 1 99 ? 15.086 24.5 -0.241 1 90.44 99 LEU A CA 1
ATOM 750 C C . LEU A 1 99 ? 13.617 24.906 -0.161 1 90.44 99 LEU A C 1
ATOM 752 O O . LEU A 1 99 ? 13.242 26 -0.609 1 90.44 99 LEU A O 1
ATOM 756 N N . LEU A 1 100 ? 12.867 24.016 0.37 1 93.62 100 LEU A N 1
ATOM 757 C CA . LEU A 1 100 ? 11.43 24.25 0.48 1 93.62 100 LEU A CA 1
ATOM 758 C C . LEU A 1 100 ? 11.031 24.516 1.926 1 93.62 100 LEU A C 1
ATOM 760 O O . LEU A 1 100 ? 11.445 23.797 2.836 1 93.62 100 LEU A O 1
ATOM 764 N N . TRP A 1 101 ? 10.312 25.609 2.066 1 93.25 101 TRP A N 1
ATOM 765 C CA . TRP A 1 101 ? 9.82 26 3.381 1 93.25 101 TRP A CA 1
ATOM 766 C C . TRP A 1 101 ? 8.32 26.234 3.35 1 93.25 101 TRP A C 1
ATOM 768 O O . TRP A 1 101 ? 7.77 26.641 2.318 1 93.25 101 TRP A O 1
ATOM 778 N N . LEU A 1 102 ? 7.738 25.984 4.555 1 94 102 LEU A N 1
ATOM 779 C CA . LEU A 1 102 ? 6.34 26.375 4.688 1 94 102 LEU A CA 1
ATOM 780 C C . LEU A 1 102 ? 6.211 27.844 5.055 1 94 102 LEU A C 1
ATOM 782 O O . LEU A 1 102 ? 7.012 28.359 5.836 1 94 102 LEU A O 1
ATOM 786 N N . THR A 1 103 ? 5.195 28.531 4.48 1 94.81 103 THR A N 1
ATOM 787 C CA . THR A 1 103 ? 4.809 29.844 4.973 1 94.81 103 THR A CA 1
ATOM 788 C C . THR A 1 103 ? 3.977 29.719 6.246 1 94.81 103 THR A C 1
ATOM 790 O O . THR A 1 103 ? 3.709 28.625 6.719 1 94.81 103 THR A O 1
ATOM 793 N N . ASP A 1 104 ? 3.656 30.875 6.844 1 93.94 104 ASP A N 1
ATOM 794 C CA . ASP A 1 104 ? 2.781 30.859 8.016 1 93.94 104 ASP A CA 1
ATOM 795 C C . ASP A 1 104 ? 1.436 30.203 7.684 1 93.94 104 ASP A C 1
ATOM 797 O O . ASP A 1 104 ? 0.906 29.422 8.477 1 93.94 104 ASP A O 1
ATOM 801 N N . ALA A 1 105 ? 0.97 30.594 6.535 1 93.12 105 ALA A N 1
ATOM 802 C CA . ALA A 1 105 ? -0.284 30 6.066 1 93.12 105 ALA A CA 1
ATOM 803 C C . ALA A 1 105 ? -0.134 28.5 5.84 1 93.12 105 ALA A C 1
ATOM 805 O O . ALA A 1 105 ? -1.05 27.734 6.133 1 93.12 105 ALA A O 1
ATOM 806 N N . GLY A 1 106 ? 1.035 28.109 5.344 1 92.06 106 GLY A N 1
ATOM 807 C CA . GLY A 1 106 ? 1.329 26.703 5.141 1 92.06 106 GLY A CA 1
ATOM 808 C C . GLY A 1 106 ? 1.366 25.906 6.43 1 92.06 106 GLY A C 1
ATOM 809 O O . GLY A 1 106 ? 0.827 24.797 6.5 1 92.06 106 GLY A O 1
ATOM 810 N N . HIS A 1 107 ? 1.925 26.531 7.402 1 92.5 107 HIS A N 1
ATOM 811 C CA . HIS A 1 107 ? 2.002 25.891 8.711 1 92.5 107 HIS A CA 1
ATOM 812 C C . HIS A 1 107 ? 0.613 25.703 9.312 1 92.5 107 HIS A C 1
ATOM 814 O O . HIS A 1 107 ? 0.317 24.641 9.875 1 92.5 107 HIS A O 1
ATOM 820 N N . ALA A 1 108 ? -0.145 26.719 9.227 1 91.5 108 ALA A N 1
ATOM 821 C CA . ALA A 1 108 ? -1.504 26.641 9.758 1 91.5 108 ALA A CA 1
ATOM 822 C C . ALA A 1 108 ? -2.305 25.531 9.078 1 91.5 108 ALA A C 1
ATOM 824 O O . ALA A 1 108 ? -3.002 24.766 9.742 1 91.5 108 ALA A O 1
ATOM 825 N N . LEU A 1 109 ? -2.129 25.453 7.809 1 89.38 109 LEU A N 1
ATOM 826 C CA . LEU A 1 109 ? -2.855 24.438 7.059 1 89.38 109 LEU A CA 1
ATOM 827 C C . LEU A 1 109 ? -2.357 23.031 7.41 1 89.38 109 LEU A C 1
ATOM 829 O O . LEU A 1 109 ? -3.156 22.125 7.617 1 89.38 109 LEU A O 1
ATOM 833 N N . VAL A 1 110 ? -1.089 22.875 7.48 1 88.62 110 VAL A N 1
ATOM 834 C CA . VAL A 1 110 ? -0.503 21.578 7.816 1 88.62 110 VAL A CA 1
ATOM 835 C C . VAL A 1 110 ? -1.002 21.125 9.188 1 88.62 110 VAL A C 1
ATOM 837 O O . VAL A 1 110 ? -1.312 19.938 9.375 1 88.62 110 VAL A O 1
ATOM 840 N N . SER A 1 111 ? -1.051 22.047 10.086 1 89.62 111 SER A N 1
ATOM 841 C CA . SER A 1 111 ? -1.546 21.719 11.422 1 89.62 111 SER A CA 1
ATOM 842 C C 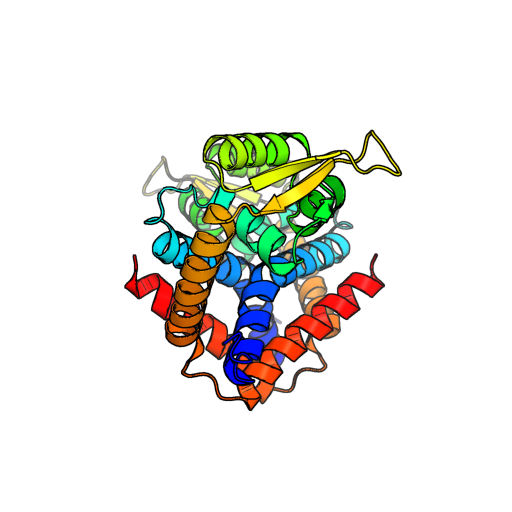. SER A 1 111 ? -2.98 21.203 11.367 1 89.62 111 SER A C 1
ATOM 844 O O . SER A 1 111 ? -3.314 20.219 12.016 1 89.62 111 SER A O 1
ATOM 846 N N . GLU A 1 112 ? -3.752 21.859 10.617 1 89 112 GLU A N 1
ATOM 847 C CA . GLU A 1 112 ? -5.141 21.453 10.445 1 89 112 GLU A CA 1
ATOM 848 C C . GLU A 1 112 ? -5.234 20.078 9.781 1 89 112 GLU A C 1
ATOM 850 O O . GLU A 1 112 ? -6.023 19.234 10.203 1 89 112 GLU A O 1
ATOM 855 N N . LEU A 1 113 ? -4.473 19.906 8.773 1 87.44 113 LEU A N 1
ATOM 856 C CA . LEU A 1 113 ? -4.457 18.625 8.055 1 87.44 113 LEU A CA 1
ATOM 857 C C . LEU A 1 113 ? -4.016 17.5 8.977 1 87.44 113 LEU A C 1
ATOM 859 O O . LEU A 1 113 ? -4.594 16.406 8.953 1 87.44 113 LEU A O 1
ATOM 863 N N . GLU A 1 114 ? -3.025 17.781 9.758 1 87.25 114 GLU A N 1
ATOM 864 C CA . GLU A 1 114 ? -2.529 16.781 10.695 1 87.25 114 GLU A CA 1
ATOM 865 C C . GLU A 1 114 ? -3.605 16.391 11.703 1 87.25 114 GLU A C 1
ATOM 867 O O . GLU A 1 114 ? -3.75 15.211 12.039 1 87.25 114 GLU A O 1
ATOM 872 N N . ASP A 1 115 ? -4.312 17.344 12.156 1 90.62 115 ASP A N 1
ATOM 873 C CA . ASP A 1 115 ? -5.395 17.078 13.094 1 90.62 115 ASP A CA 1
ATOM 874 C C . ASP A 1 115 ? -6.461 16.172 12.469 1 90.62 115 ASP A C 1
ATOM 876 O O . ASP A 1 115 ? -6.977 15.266 13.117 1 90.62 115 ASP A O 1
ATOM 880 N N . GLN A 1 116 ? -6.75 16.469 11.234 1 90.12 116 GLN A N 1
ATOM 881 C CA . GLN A 1 116 ? -7.723 15.656 10.516 1 90.12 116 GLN A CA 1
ATOM 882 C C . GLN A 1 116 ? -7.215 14.227 10.336 1 90.12 116 GLN A C 1
ATOM 884 O O . GLN A 1 116 ? -7.977 13.273 10.492 1 90.12 116 GLN A O 1
ATOM 889 N N . LEU A 1 117 ? -5.977 14.133 10.07 1 90.25 117 LEU A N 1
ATOM 890 C CA . LEU A 1 117 ? -5.391 12.812 9.867 1 90.25 117 LEU A CA 1
ATOM 891 C C . LEU A 1 117 ? -5.344 12.031 11.18 1 90.25 117 LEU A C 1
ATOM 893 O O . LEU A 1 117 ? -5.523 10.812 11.195 1 90.25 117 LEU A O 1
ATOM 897 N N . ILE A 1 118 ? -5.055 12.703 12.25 1 92.5 118 ILE A N 1
ATOM 898 C CA . ILE A 1 118 ? -5.074 12.062 13.562 1 92.5 118 ILE A CA 1
ATOM 899 C C . ILE A 1 118 ? -6.461 11.484 13.844 1 92.5 118 ILE A C 1
ATOM 901 O O . ILE A 1 118 ? -6.59 10.336 14.266 1 92.5 118 ILE A O 1
ATOM 905 N N . GLY A 1 119 ? -7.445 12.352 13.547 1 93.56 119 GLY A N 1
ATOM 906 C CA . GLY A 1 119 ? -8.812 11.898 13.719 1 93.56 119 GLY A CA 1
ATOM 907 C C . GLY A 1 119 ? -9.164 10.711 12.836 1 93.56 119 GLY A C 1
ATOM 908 O O . GLY A 1 119 ? -9.82 9.773 13.281 1 93.56 119 GLY A O 1
ATOM 909 N N . LEU A 1 120 ? -8.719 10.75 11.625 1 93.62 120 LEU A N 1
ATOM 910 C CA . LEU A 1 120 ? -8.992 9.664 10.695 1 93.62 120 LEU A CA 1
ATOM 911 C C . LEU A 1 120 ? -8.32 8.367 11.148 1 93.62 120 LEU A C 1
ATOM 913 O O . LEU A 1 120 ? -8.938 7.305 11.117 1 93.62 120 LEU A O 1
ATOM 917 N N . ARG A 1 121 ? -7.066 8.469 11.57 1 94.81 121 ARG A N 1
ATOM 918 C CA . ARG A 1 121 ? -6.348 7.301 12.062 1 94.81 121 ARG A CA 1
ATOM 919 C C . ARG A 1 121 ? -7.055 6.691 13.266 1 94.81 121 ARG A C 1
ATOM 921 O O . ARG A 1 121 ? -7.133 5.465 13.391 1 94.81 121 ARG A O 1
ATOM 928 N N . GLN A 1 122 ? -7.523 7.578 14.07 1 95 122 GLN A N 1
ATOM 929 C CA . GLN A 1 122 ? -8.258 7.098 15.234 1 95 122 GLN A CA 1
ATOM 930 C C . GLN A 1 122 ? -9.555 6.41 14.812 1 95 122 GLN A C 1
ATOM 932 O O . GLN A 1 122 ? -9.922 5.375 15.375 1 95 122 GLN A O 1
ATOM 937 N N . ASP A 1 123 ? -10.266 7 13.852 1 95.44 123 ASP A N 1
ATOM 938 C CA . ASP A 1 123 ? -11.523 6.434 13.359 1 95.44 123 ASP A CA 1
ATOM 939 C C . ASP A 1 123 ? -11.297 5.051 12.758 1 95.44 123 ASP A C 1
ATOM 941 O O . ASP A 1 123 ? -12.141 4.164 12.891 1 95.44 123 ASP A O 1
ATOM 945 N N . VAL A 1 124 ? -10.211 4.84 12.102 1 96 124 VAL A N 1
ATOM 946 C CA . VAL A 1 124 ? -9.961 3.619 11.344 1 96 124 VAL A CA 1
ATOM 947 C C . VAL A 1 124 ? -9.273 2.588 12.242 1 96 124 VAL A C 1
ATOM 949 O O . VAL A 1 124 ? -9.688 1.425 12.281 1 96 124 VAL A O 1
ATOM 952 N N . PHE A 1 125 ? -8.227 3.023 13 1 96.69 125 PHE A N 1
ATOM 953 C CA . PHE A 1 125 ? -7.352 2.078 13.688 1 96.69 125 PHE A CA 1
ATOM 954 C C . PHE A 1 125 ? -7.574 2.137 15.195 1 96.69 125 PHE A C 1
ATOM 956 O O . PHE A 1 125 ? -6.84 1.509 15.961 1 96.69 125 PHE A O 1
ATOM 963 N N . GLY A 1 126 ? -8.531 2.918 15.625 1 95.5 126 GLY A N 1
ATOM 964 C CA . GLY A 1 126 ? -8.773 3.121 17.047 1 95.5 126 GLY A CA 1
ATOM 965 C C . GLY A 1 126 ? -9.039 1.83 17.797 1 95.5 126 GLY A C 1
ATOM 966 O O . GLY A 1 126 ? -8.781 1.74 19 1 95.5 126 GLY A O 1
ATOM 967 N N . GLU A 1 127 ? -9.531 0.773 17.141 1 96.69 127 GLU A N 1
ATOM 968 C CA . GLU A 1 127 ? -9.906 -0.492 17.766 1 96.69 127 GLU A CA 1
ATOM 969 C C . GLU A 1 127 ? -8.695 -1.407 17.92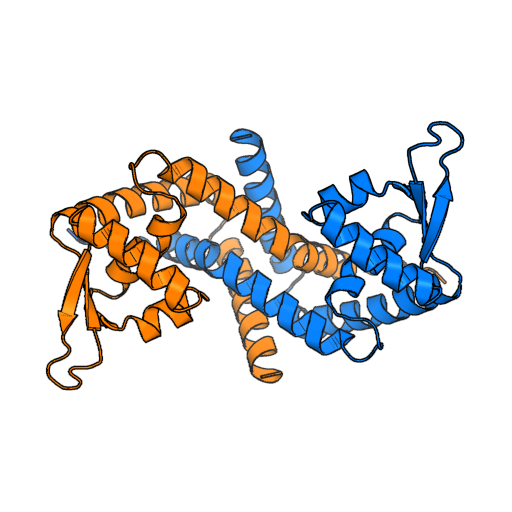2 1 96.69 127 GLU A C 1
ATOM 971 O O . GLU A 1 127 ? -8.773 -2.439 18.594 1 96.69 127 GLU A O 1
ATOM 976 N N . LEU A 1 128 ? -7.609 -1.066 17.328 1 97 128 LEU A N 1
ATOM 977 C CA . LEU A 1 128 ? -6.406 -1.875 17.5 1 97 128 LEU A CA 1
ATOM 978 C C . LEU A 1 128 ? -5.777 -1.636 18.859 1 97 128 LEU A C 1
ATOM 980 O O . LEU A 1 128 ? -5.613 -0.489 19.281 1 97 128 LEU A O 1
ATOM 984 N N . SER A 1 129 ? -5.477 -2.709 19.578 1 97.38 129 SER A N 1
ATOM 985 C CA . SER A 1 129 ? -4.719 -2.588 20.812 1 97.38 129 SER A CA 1
ATOM 986 C C . SER A 1 129 ? -3.279 -2.164 20.547 1 97.38 129 SER A C 1
ATOM 988 O O . SER A 1 129 ? -2.82 -2.199 19.406 1 97.38 129 SER A O 1
ATOM 990 N N . MET A 1 130 ? -2.576 -1.75 21.609 1 96.75 130 MET A N 1
ATOM 991 C CA . MET A 1 130 ? -1.172 -1.377 21.469 1 96.75 130 MET A CA 1
ATOM 992 C C . MET A 1 130 ? -0.352 -2.543 20.922 1 96.75 130 MET A C 1
ATOM 994 O O . MET A 1 130 ? 0.505 -2.354 20.062 1 96.75 130 MET A O 1
ATOM 998 N N . ASP A 1 131 ? -0.661 -3.768 21.375 1 96.75 131 ASP A N 1
ATOM 999 C CA . ASP A 1 131 ? 0.047 -4.957 20.906 1 96.75 131 ASP A CA 1
ATOM 1000 C C . ASP A 1 131 ? -0.203 -5.211 19.422 1 96.75 131 ASP A C 1
ATOM 1002 O O . ASP A 1 131 ? 0.71 -5.594 18.688 1 96.75 131 ASP A O 1
ATOM 1006 N N . GLU A 1 132 ? -1.41 -4.949 19.078 1 97.19 132 GLU A N 1
ATOM 1007 C CA . GLU A 1 132 ? -1.771 -5.156 17.672 1 97.19 132 GLU A CA 1
ATOM 1008 C C . GLU A 1 132 ? -1.11 -4.113 16.781 1 97.19 132 GLU A C 1
ATOM 1010 O O . GLU A 1 132 ? -0.688 -4.43 15.664 1 97.19 132 GLU A O 1
ATOM 1015 N N . LEU A 1 133 ? -1.036 -2.93 17.266 1 96.81 133 LEU A N 1
ATOM 1016 C CA . LEU A 1 133 ? -0.328 -1.887 16.531 1 96.81 133 LEU A CA 1
ATOM 1017 C C . LEU A 1 133 ? 1.138 -2.26 16.344 1 96.81 133 LEU A C 1
ATOM 1019 O O . LEU A 1 133 ? 1.672 -2.133 15.234 1 96.81 133 LEU A O 1
ATOM 1023 N N . HIS A 1 134 ? 1.731 -2.752 17.359 1 96.81 134 HIS A N 1
ATOM 1024 C CA . HIS A 1 134 ? 3.131 -3.154 17.281 1 96.81 134 HIS A CA 1
ATOM 1025 C C . HIS A 1 134 ? 3.314 -4.324 16.328 1 96.81 134 HIS A C 1
ATOM 1027 O O . HIS A 1 134 ? 4.34 -4.426 15.648 1 96.81 134 HIS A O 1
ATOM 1033 N N . ALA A 1 135 ? 2.363 -5.184 16.297 1 97.12 135 ALA A N 1
ATOM 1034 C CA . ALA A 1 135 ? 2.42 -6.312 15.367 1 97.12 135 ALA A CA 1
ATOM 1035 C C . ALA A 1 135 ? 2.443 -5.836 13.922 1 97.12 135 ALA A C 1
ATOM 1037 O O . ALA A 1 135 ? 3.213 -6.352 13.102 1 97.12 135 ALA A O 1
ATOM 1038 N N . VAL A 1 136 ? 1.605 -4.852 13.578 1 97.25 136 VAL A N 1
ATOM 1039 C CA . VAL A 1 136 ? 1.561 -4.305 12.227 1 97.25 136 VAL A CA 1
ATOM 1040 C C . VAL A 1 136 ? 2.896 -3.648 11.891 1 97.25 136 VAL A C 1
ATOM 1042 O O . VAL A 1 136 ? 3.434 -3.844 10.797 1 97.25 136 VAL A O 1
ATOM 1045 N N . LEU A 1 137 ? 3.439 -2.914 12.836 1 96.5 137 LEU A N 1
ATOM 1046 C CA . LEU A 1 137 ? 4.707 -2.227 12.609 1 96.5 137 LEU A CA 1
ATOM 1047 C C . LEU A 1 137 ? 5.852 -3.225 12.477 1 96.5 137 LEU A C 1
ATOM 1049 O O . LEU A 1 137 ? 6.816 -2.977 11.75 1 96.5 137 LEU A O 1
ATOM 1053 N N . LYS A 1 138 ? 5.75 -4.371 13.203 1 97.06 138 LYS A N 1
ATOM 1054 C CA . LYS A 1 138 ? 6.727 -5.441 13.008 1 97.06 138 LYS A CA 1
ATOM 1055 C C . LYS A 1 138 ? 6.703 -5.961 11.57 1 97.06 138 LYS A C 1
ATOM 1057 O O . LYS A 1 138 ? 7.75 -6.219 10.984 1 97.06 138 LYS A O 1
ATOM 1062 N N . ALA A 1 139 ? 5.512 -6.09 11.023 1 96.62 139 ALA A N 1
ATOM 1063 C CA . ALA A 1 139 ? 5.387 -6.512 9.633 1 96.62 139 ALA A CA 1
ATOM 1064 C C . ALA A 1 139 ? 6.082 -5.527 8.695 1 96.62 139 ALA A C 1
ATOM 1066 O O . ALA A 1 139 ? 6.738 -5.934 7.734 1 96.62 139 ALA A O 1
ATOM 1067 N N . TRP A 1 140 ? 5.922 -4.203 8.969 1 94.75 140 TRP A N 1
ATOM 1068 C CA . TRP A 1 140 ? 6.598 -3.18 8.172 1 94.75 140 TRP A CA 1
ATOM 1069 C C . TRP A 1 140 ? 8.109 -3.338 8.258 1 94.75 140 TRP A C 1
ATOM 1071 O O . TRP A 1 140 ? 8.805 -3.252 7.242 1 94.75 140 TRP A O 1
ATOM 1081 N N . ARG A 1 141 ? 8.539 -3.549 9.445 1 94.69 141 ARG A N 1
ATOM 1082 C CA . ARG A 1 141 ? 9.977 -3.691 9.664 1 94.69 141 ARG A CA 1
ATOM 1083 C C . ARG A 1 141 ? 10.531 -4.891 8.898 1 94.69 141 ARG A C 1
ATOM 1085 O O . ARG A 1 141 ? 11.586 -4.801 8.273 1 94.69 141 ARG A O 1
ATOM 1092 N N . LEU A 1 142 ? 9.891 -6.02 8.984 1 95.88 142 LEU A N 1
ATOM 1093 C CA . LEU A 1 142 ? 10.32 -7.223 8.281 1 95.88 142 LEU A CA 1
ATOM 1094 C C . LEU A 1 142 ? 10.367 -6.996 6.777 1 95.88 142 LEU A C 1
ATOM 1096 O O . LEU A 1 142 ? 11.297 -7.449 6.105 1 95.88 142 LEU A O 1
ATOM 1100 N N . LEU A 1 143 ? 9.336 -6.289 6.258 1 94.25 143 LEU A N 1
ATOM 1101 C CA . LEU A 1 143 ? 9.312 -5.949 4.84 1 94.25 143 LEU A CA 1
ATOM 1102 C C . LEU A 1 143 ? 10.508 -5.078 4.465 1 94.25 143 LEU A C 1
ATOM 1104 O O . LEU A 1 143 ? 11.172 -5.324 3.457 1 94.25 143 LEU A O 1
ATOM 1108 N N . ALA A 1 144 ? 10.773 -4.074 5.254 1 91.38 144 ALA A N 1
ATOM 1109 C CA . ALA A 1 144 ? 11.883 -3.16 5.012 1 91.38 144 ALA A CA 1
ATOM 1110 C C . ALA A 1 144 ? 13.219 -3.902 5.023 1 91.38 144 ALA A C 1
ATOM 1112 O O . ALA A 1 144 ? 14.07 -3.672 4.168 1 91.38 144 ALA A O 1
ATOM 1113 N N . GLU A 1 145 ? 13.375 -4.793 5.957 1 93.94 145 GLU A N 1
ATOM 1114 C CA . GLU A 1 145 ? 14.602 -5.578 6.078 1 93.94 145 GLU A CA 1
ATOM 1115 C C . GLU A 1 145 ? 14.805 -6.484 4.867 1 93.94 145 GLU A C 1
ATOM 1117 O O . GLU A 1 145 ? 15.914 -6.613 4.359 1 93.94 145 GLU A O 1
ATOM 1122 N N . ALA A 1 146 ? 13.711 -7.121 4.5 1 93 146 ALA A N 1
ATOM 1123 C CA . ALA A 1 146 ? 13.789 -8 3.338 1 93 146 ALA A CA 1
ATOM 1124 C C . ALA A 1 146 ? 14.133 -7.211 2.076 1 93 146 ALA A C 1
ATOM 1126 O O . ALA A 1 146 ? 14.906 -7.676 1.237 1 93 146 ALA A O 1
ATOM 1127 N N . ALA A 1 147 ? 13.469 -6.039 1.886 1 89.5 147 ALA A N 1
ATOM 1128 C CA . ALA A 1 147 ? 13.719 -5.191 0.724 1 89.5 147 ALA A CA 1
ATOM 1129 C C . ALA A 1 147 ? 15.172 -4.719 0.69 1 89.5 147 ALA A C 1
ATOM 1131 O O . ALA A 1 147 ? 15.758 -4.586 -0.384 1 89.5 147 ALA A O 1
ATOM 1132 N N . ASP A 1 148 ? 15.664 -4.434 1.833 1 86.25 148 ASP A N 1
ATOM 1133 C CA . ASP A 1 148 ? 17.047 -3.984 1.936 1 86.25 148 ASP A CA 1
ATOM 1134 C C . ASP A 1 148 ? 18.016 -5.086 1.514 1 86.25 148 ASP A C 1
ATOM 1136 O O . ASP A 1 148 ? 19.109 -4.805 1.009 1 86.25 148 ASP A O 1
ATOM 1140 N N . ARG A 1 149 ? 17.547 -6.316 1.763 1 82.5 149 ARG A N 1
ATOM 1141 C CA . ARG A 1 149 ? 18.422 -7.449 1.44 1 82.5 149 ARG A CA 1
ATOM 1142 C C . ARG A 1 149 ? 18.469 -7.688 -0.065 1 82.5 149 ARG A C 1
ATOM 1144 O O . ARG A 1 149 ? 19.422 -8.289 -0.572 1 82.5 149 ARG A O 1
ATOM 1151 N N . ILE A 1 150 ? 17.438 -7.355 -0.768 1 72 150 ILE A N 1
ATOM 1152 C CA . ILE A 1 150 ? 17.453 -7.605 -2.205 1 72 150 ILE A CA 1
ATOM 1153 C C . ILE A 1 150 ? 17.984 -6.379 -2.938 1 72 150 ILE A C 1
ATOM 1155 O O . ILE A 1 150 ? 18.469 -6.484 -4.066 1 72 150 ILE A O 1
ATOM 1159 N N . THR A 1 151 ? 17.969 -5.129 -2.41 1 55.91 151 THR A N 1
ATOM 1160 C CA . THR A 1 151 ? 18.609 -3.975 -3.035 1 55.91 151 THR A CA 1
ATOM 1161 C C . THR A 1 151 ? 20.109 -3.984 -2.793 1 55.91 151 THR A C 1
ATOM 1163 O O . THR A 1 151 ? 20.578 -4.461 -1.754 1 55.91 151 THR A O 1
ATOM 1166 N N . MET B 1 1 ? 1.573 24.812 22.062 1 32.62 1 MET B N 1
ATOM 1167 C CA . MET B 1 1 ? 1.678 23.641 22.906 1 32.62 1 MET B CA 1
ATOM 1168 C C . MET B 1 1 ? 1.777 22.375 22.062 1 32.62 1 MET B C 1
ATOM 1170 O O . MET B 1 1 ? 0.84 22.031 21.344 1 32.62 1 MET B O 1
ATOM 1174 N N . ASP B 1 2 ? 2.896 22.109 21.328 1 44.31 2 ASP B N 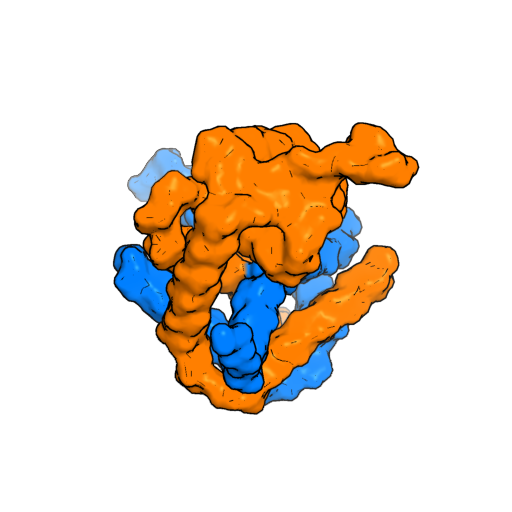1
ATOM 1175 C CA . ASP B 1 2 ? 3.393 21.047 20.453 1 44.31 2 ASP B CA 1
ATOM 1176 C C . ASP B 1 2 ? 3.053 19.672 21.031 1 44.31 2 ASP B C 1
ATOM 1178 O O . ASP B 1 2 ? 3.775 19.141 21.875 1 44.31 2 ASP B O 1
ATOM 1182 N N . ARG B 1 3 ? 1.926 19.578 21.781 1 46.75 3 ARG B N 1
ATOM 1183 C CA . ARG B 1 3 ? 1.566 18.438 22.609 1 46.75 3 ARG B CA 1
ATOM 1184 C C . ARG B 1 3 ? 2.057 17.125 22 1 46.75 3 ARG B C 1
ATOM 1186 O O . ARG B 1 3 ? 1.798 16.859 20.828 1 46.75 3 ARG B O 1
ATOM 1193 N N . PRO B 1 4 ? 3.068 16.531 22.594 1 60.91 4 PRO B N 1
ATOM 1194 C CA . PRO B 1 4 ? 3.689 15.266 22.172 1 60.91 4 PRO B CA 1
ATOM 1195 C C . PRO B 1 4 ? 2.662 14.203 21.797 1 60.91 4 PRO B C 1
ATOM 1197 O O . PRO B 1 4 ? 1.621 14.086 22.453 1 60.91 4 PRO B O 1
ATOM 1200 N N . LEU B 1 5 ? 2.498 14.047 20.562 1 73.75 5 LEU B N 1
ATOM 1201 C CA . LEU B 1 5 ? 1.587 12.984 20.141 1 73.75 5 LEU B CA 1
ATOM 1202 C C . LEU B 1 5 ? 1.698 11.773 21.047 1 73.75 5 LEU B C 1
ATOM 1204 O O . LEU B 1 5 ? 2.803 11.375 21.438 1 73.75 5 LEU B O 1
ATOM 1208 N N . ASP B 1 6 ? 0.579 11.445 21.734 1 87.94 6 ASP B N 1
ATOM 1209 C CA . ASP B 1 6 ? 0.592 10.242 22.562 1 87.94 6 ASP B CA 1
ATOM 1210 C C . ASP B 1 6 ? 1.105 9.039 21.766 1 87.94 6 ASP B C 1
ATOM 1212 O O . ASP B 1 6 ? 1.182 9.078 20.547 1 87.94 6 ASP B O 1
ATOM 1216 N N . GLU B 1 7 ? 1.688 8.102 22.5 1 91.62 7 GLU B N 1
ATOM 1217 C CA . GLU B 1 7 ? 2.338 6.938 21.906 1 91.62 7 GLU B CA 1
ATOM 1218 C C . GLU B 1 7 ? 1.438 6.273 20.875 1 91.62 7 GLU B C 1
ATOM 1220 O O . GLU B 1 7 ? 1.902 5.883 19.797 1 91.62 7 GLU B O 1
ATOM 1225 N N . ARG B 1 8 ? 0.173 6.152 21.25 1 93.31 8 ARG B N 1
ATOM 1226 C CA . ARG B 1 8 ? -0.778 5.523 20.328 1 93.31 8 ARG B CA 1
ATOM 1227 C C . ARG B 1 8 ? -0.88 6.305 19.031 1 93.31 8 ARG B C 1
ATOM 1229 O O . ARG B 1 8 ? -0.881 5.719 17.938 1 93.31 8 ARG B O 1
ATOM 1236 N N . THR B 1 9 ? -0.994 7.578 19.156 1 92.62 9 THR B N 1
ATOM 1237 C CA . THR B 1 9 ? -1.096 8.438 17.984 1 92.62 9 THR B CA 1
ATOM 1238 C C . THR B 1 9 ? 0.143 8.297 17.109 1 92.62 9 THR B C 1
ATOM 1240 O O . THR B 1 9 ? 0.037 8.25 15.875 1 92.62 9 THR B O 1
ATOM 1243 N N . VAL B 1 10 ? 1.262 8.195 17.734 1 91 10 VAL B N 1
ATOM 1244 C CA . VAL B 1 10 ? 2.518 8.055 17.016 1 91 10 VAL B CA 1
ATOM 1245 C C . VAL B 1 10 ? 2.541 6.719 16.266 1 91 10 VAL B C 1
ATOM 1247 O O . VAL B 1 10 ? 2.92 6.66 15.102 1 91 10 VAL B O 1
ATOM 1250 N N . LEU B 1 11 ? 2.123 5.664 16.938 1 93.94 11 LEU B N 1
ATOM 1251 C CA . LEU B 1 11 ? 2.104 4.336 16.328 1 93.94 11 LEU B CA 1
ATOM 1252 C C . LEU B 1 11 ? 1.122 4.285 15.164 1 93.94 11 LEU B C 1
ATOM 1254 O O . LEU B 1 11 ? 1.407 3.672 14.133 1 93.94 11 LEU B O 1
ATOM 1258 N N . GLN B 1 12 ? 0.026 4.945 15.352 1 94.12 12 GLN B N 1
ATOM 1259 C CA . GLN B 1 12 ? -0.968 4.988 14.281 1 94.12 12 GLN B CA 1
ATOM 1260 C C . GLN B 1 12 ? -0.436 5.742 13.062 1 94.12 12 GLN B C 1
ATOM 1262 O O . GLN B 1 12 ? -0.72 5.367 11.922 1 94.12 12 GLN B O 1
ATOM 1267 N N . MET B 1 13 ? 0.294 6.77 13.367 1 88.94 13 MET B N 1
ATOM 1268 C CA . MET B 1 13 ? 0.924 7.535 12.289 1 88.94 13 MET B CA 1
ATOM 1269 C C . MET B 1 13 ? 1.924 6.672 11.523 1 88.94 13 MET B C 1
ATOM 1271 O O . MET B 1 13 ? 1.95 6.691 10.289 1 88.94 13 MET B O 1
ATOM 1275 N N . GLN B 1 14 ? 2.723 5.941 12.219 1 90.5 14 GLN B N 1
ATOM 1276 C CA . GLN B 1 14 ? 3.695 5.051 11.594 1 90.5 14 GLN B CA 1
ATOM 1277 C C . GLN B 1 14 ? 3.002 3.975 10.766 1 90.5 14 GLN B C 1
ATOM 1279 O O . GLN B 1 14 ? 3.434 3.67 9.648 1 90.5 14 GLN B O 1
ATOM 1284 N N . LEU B 1 15 ? 1.947 3.457 11.305 1 94.44 15 LEU B N 1
ATOM 1285 C CA . LEU B 1 15 ? 1.178 2.428 10.617 1 94.44 15 LEU B CA 1
ATOM 1286 C C . LEU B 1 15 ? 0.614 2.959 9.305 1 94.44 15 LEU B C 1
ATOM 1288 O O . LEU B 1 15 ? 0.821 2.359 8.25 1 94.44 15 LEU B O 1
ATOM 1292 N N . SER B 1 16 ? -0.021 4.105 9.359 1 92.5 16 SER B N 1
ATOM 1293 C CA . SER B 1 16 ? -0.679 4.652 8.18 1 92.5 16 SER B CA 1
ATOM 1294 C C . SER B 1 16 ? 0.341 5.117 7.145 1 92.5 16 SER B C 1
ATOM 1296 O O . SER B 1 16 ? 0.163 4.895 5.945 1 92.5 16 SER B O 1
ATOM 1298 N N . SER B 1 17 ? 1.424 5.73 7.598 1 85.25 17 SER B N 1
ATOM 1299 C CA . SER B 1 17 ? 2.463 6.203 6.688 1 85.25 17 SER B CA 1
ATOM 1300 C C . SER B 1 17 ? 3.199 5.035 6.039 1 85.25 17 SER B C 1
ATOM 1302 O O . SER B 1 17 ? 3.623 5.125 4.883 1 85.25 17 SER B O 1
ATOM 1304 N N . GLY B 1 18 ? 3.301 3.928 6.723 1 88.56 18 GLY B N 1
ATOM 1305 C CA . GLY B 1 18 ? 4.031 2.768 6.242 1 88.56 18 GLY B CA 1
ATOM 1306 C C . GLY B 1 18 ? 3.25 1.939 5.238 1 88.56 18 GLY B C 1
ATOM 1307 O O . GLY B 1 18 ? 3.826 1.13 4.512 1 88.56 18 GLY B O 1
ATOM 1308 N N . LEU B 1 19 ? 1.999 2.154 5.18 1 90.12 19 LEU B N 1
ATOM 1309 C CA . LEU B 1 19 ? 1.127 1.332 4.348 1 90.12 19 LEU B CA 1
ATOM 1310 C C . LEU B 1 19 ? 1.535 1.42 2.881 1 90.12 19 LEU B C 1
ATOM 1312 O O . LEU B 1 19 ? 1.759 0.395 2.232 1 90.12 19 LEU B O 1
ATOM 1316 N N . LEU B 1 20 ? 1.621 2.65 2.309 1 78.88 20 LEU B N 1
ATOM 1317 C CA . LEU B 1 20 ? 1.975 2.836 0.905 1 78.88 20 LEU B CA 1
ATOM 1318 C C . LEU B 1 20 ? 3.381 2.318 0.625 1 78.88 20 LEU B C 1
ATOM 1320 O O . LEU B 1 20 ? 3.605 1.628 -0.372 1 78.88 20 LEU B O 1
ATOM 1324 N N . TYR B 1 21 ? 4.25 2.623 1.544 1 82.81 21 TYR B N 1
ATOM 1325 C CA . TYR B 1 21 ? 5.633 2.189 1.393 1 82.81 21 TYR B CA 1
ATOM 1326 C C . TYR B 1 21 ? 5.738 0.671 1.441 1 82.81 21 TYR B C 1
ATOM 1328 O O . TYR B 1 21 ? 6.43 0.063 0.619 1 82.81 21 TYR B O 1
ATOM 1336 N N . ALA B 1 22 ? 5.07 0.085 2.377 1 90.06 22 ALA B N 1
ATOM 1337 C CA . ALA B 1 22 ? 5.062 -1.369 2.518 1 90.06 22 ALA B CA 1
ATOM 1338 C C . ALA B 1 22 ? 4.531 -2.041 1.256 1 90.06 22 ALA B C 1
ATOM 1340 O O . ALA B 1 22 ? 5.078 -3.049 0.805 1 90.06 22 ALA B O 1
ATOM 1341 N N . GLY B 1 23 ? 3.504 -1.483 0.735 1 88.62 23 GLY B N 1
ATOM 1342 C CA . GLY B 1 23 ? 2.971 -2.004 -0.514 1 88.62 23 GLY B CA 1
ATOM 1343 C C . GLY B 1 23 ? 3.982 -1.997 -1.645 1 88.62 23 GLY B C 1
ATOM 1344 O O . GLY B 1 23 ? 4.102 -2.977 -2.385 1 88.62 23 GLY B O 1
ATOM 1345 N N . ARG B 1 24 ? 4.719 -0.918 -1.808 1 83.88 24 ARG B N 1
ATOM 1346 C CA . ARG B 1 24 ? 5.734 -0.792 -2.848 1 83.88 24 ARG B CA 1
ATOM 1347 C C . ARG B 1 24 ? 6.879 -1.774 -2.617 1 83.88 24 ARG B C 1
ATOM 1349 O O . ARG B 1 24 ? 7.363 -2.402 -3.561 1 83.88 24 ARG B O 1
ATOM 1356 N N . GLN B 1 25 ? 7.301 -1.814 -1.346 1 89.12 25 GLN B N 1
ATOM 1357 C CA . GLN B 1 25 ? 8.375 -2.75 -1.02 1 89.12 25 GLN B CA 1
ATOM 1358 C C . GLN B 1 25 ? 7.977 -4.184 -1.357 1 89.12 25 GLN B C 1
ATOM 1360 O O . GLN B 1 25 ? 8.766 -4.934 -1.927 1 89.12 25 GLN B O 1
ATOM 1365 N N . TRP B 1 26 ? 6.828 -4.582 -1.003 1 91 26 TRP B N 1
ATOM 1366 C CA . TRP B 1 26 ? 6.359 -5.926 -1.321 1 91 26 TRP B CA 1
ATOM 1367 C C . TRP B 1 26 ? 6.367 -6.16 -2.828 1 91 26 TRP B C 1
ATOM 1369 O O . TRP B 1 26 ? 6.832 -7.203 -3.297 1 91 26 TRP B O 1
ATOM 1379 N N . GLN B 1 27 ? 5.797 -5.195 -3.555 1 85.31 27 GLN B N 1
ATOM 1380 C CA . GLN B 1 27 ? 5.77 -5.312 -5.008 1 85.31 27 GLN B CA 1
ATOM 1381 C C . GLN B 1 27 ? 7.176 -5.508 -5.57 1 85.31 27 GLN B C 1
ATOM 1383 O O . GLN B 1 27 ? 7.383 -6.34 -6.457 1 85.31 27 GLN B O 1
ATOM 1388 N N . ARG B 1 28 ? 8.094 -4.766 -5.086 1 86 28 ARG B N 1
ATOM 1389 C CA . ARG B 1 28 ? 9.477 -4.891 -5.535 1 86 28 ARG B CA 1
ATOM 1390 C C . ARG B 1 28 ? 10.031 -6.277 -5.234 1 86 28 ARG B C 1
ATOM 1392 O O . ARG B 1 28 ? 10.695 -6.883 -6.078 1 86 28 ARG B O 1
ATOM 1399 N N . LEU B 1 29 ? 9.797 -6.727 -4.043 1 90.44 29 LEU B N 1
ATOM 1400 C CA . LEU B 1 29 ? 10.266 -8.047 -3.637 1 90.44 29 LEU B CA 1
ATOM 1401 C C . LEU B 1 29 ? 9.641 -9.133 -4.5 1 90.44 29 LEU B C 1
ATOM 1403 O O . LEU B 1 29 ? 10.336 -10.039 -4.977 1 90.44 29 LEU B O 1
ATOM 1407 N N . ALA B 1 30 ? 8.344 -9.031 -4.68 1 88.19 30 ALA B N 1
ATOM 1408 C CA . ALA B 1 30 ? 7.629 -10.016 -5.496 1 88.19 30 ALA B CA 1
ATOM 1409 C C . ALA B 1 30 ? 8.133 -9.992 -6.938 1 88.19 30 ALA B C 1
ATOM 1411 O O . ALA B 1 30 ? 8.352 -11.047 -7.535 1 88.19 30 ALA B O 1
ATOM 1412 N N . ASP B 1 31 ? 8.32 -8.789 -7.473 1 84.5 31 ASP B N 1
ATOM 1413 C CA . ASP B 1 31 ? 8.836 -8.656 -8.836 1 84.5 31 ASP B CA 1
ATOM 1414 C C . ASP B 1 31 ? 10.219 -9.281 -8.961 1 84.5 31 ASP B C 1
ATOM 1416 O O . ASP B 1 31 ? 10.516 -9.961 -9.953 1 84.5 31 ASP B O 1
ATOM 1420 N N . SER B 1 32 ? 11.008 -8.922 -8.023 1 86.75 32 SER B N 1
ATOM 1421 C CA . SER B 1 32 ? 12.359 -9.453 -8.047 1 86.75 32 SER B CA 1
ATOM 1422 C C . SER B 1 32 ? 12.352 -10.984 -8 1 86.75 32 SER B C 1
ATOM 1424 O O . SER B 1 32 ? 13.133 -11.633 -8.703 1 86.75 32 SER B O 1
ATOM 1426 N N . ARG B 1 33 ? 11.508 -11.547 -7.195 1 85.88 33 ARG B N 1
ATOM 1427 C CA . ARG B 1 33 ? 11.414 -13 -7.039 1 85.88 33 ARG B CA 1
ATOM 1428 C C . ARG B 1 33 ? 10.852 -13.648 -8.297 1 85.88 33 ARG B C 1
ATOM 1430 O O . ARG B 1 33 ? 11.289 -14.727 -8.695 1 85.88 33 ARG B O 1
ATOM 1437 N N . LEU B 1 34 ? 9.922 -12.945 -9.008 1 83.19 34 LEU B N 1
ATOM 1438 C CA . LEU B 1 34 ? 9.18 -13.539 -10.117 1 83.19 34 LEU B CA 1
ATOM 1439 C C . LEU B 1 34 ? 9.82 -13.172 -11.453 1 83.19 34 LEU B C 1
ATOM 1441 O O . LEU B 1 34 ? 9.453 -13.719 -12.492 1 83.19 34 LEU B O 1
ATOM 1445 N N . GLY B 1 35 ? 10.633 -12.141 -11.508 1 74.31 35 GLY B N 1
ATOM 1446 C CA . GLY B 1 35 ? 11.266 -11.648 -12.719 1 74.31 35 GLY B CA 1
ATOM 1447 C C . GLY B 1 35 ? 11.945 -12.742 -13.523 1 74.31 35 GLY B C 1
ATOM 1448 O O . GLY B 1 35 ? 12.18 -12.578 -14.719 1 74.31 35 GLY B O 1
ATOM 1449 N N . SER B 1 36 ? 12.117 -13.75 -13.039 1 66.75 36 SER B N 1
ATOM 1450 C CA . SER B 1 36 ? 12.93 -14.742 -13.734 1 66.75 36 SER B CA 1
ATOM 1451 C C . SER B 1 36 ? 12.07 -15.617 -14.648 1 66.75 36 SER B C 1
ATOM 1453 O O . SER B 1 36 ? 12.594 -16.453 -15.391 1 66.75 36 SER B O 1
ATOM 1455 N N . TYR B 1 37 ? 10.766 -15.375 -14.711 1 66.31 37 TYR B N 1
ATOM 1456 C CA . TYR B 1 37 ? 9.961 -16.391 -15.398 1 66.31 37 TYR B CA 1
ATOM 1457 C C . TYR B 1 37 ? 9.523 -15.891 -16.766 1 66.31 37 TYR B C 1
ATOM 1459 O O . TYR B 1 37 ? 8.555 -16.406 -17.344 1 66.31 37 TYR B O 1
ATOM 1467 N N . GLY B 1 38 ? 10.359 -14.984 -17.281 1 64.56 38 GLY B N 1
ATOM 1468 C CA . GLY B 1 38 ? 10.141 -14.609 -18.672 1 64.56 38 GLY B CA 1
ATOM 1469 C C . GLY B 1 38 ? 8.914 -13.734 -18.875 1 64.56 38 GLY B C 1
ATOM 1470 O O . GLY B 1 38 ? 8.609 -13.336 -20 1 64.56 38 GLY B O 1
ATOM 1471 N N . ILE B 1 39 ? 8.094 -13.727 -17.906 1 68 39 ILE B N 1
ATOM 1472 C CA . ILE B 1 39 ? 6.941 -12.836 -18.031 1 68 39 ILE B CA 1
ATOM 1473 C C . ILE B 1 39 ? 7.184 -11.555 -17.234 1 68 39 ILE B C 1
ATOM 1475 O O . ILE B 1 39 ? 7.871 -11.57 -16.219 1 68 39 ILE B O 1
ATOM 1479 N N . SER B 1 40 ? 6.773 -10.508 -17.891 1 71.88 40 SER B N 1
ATOM 1480 C CA . SER B 1 40 ? 6.922 -9.227 -17.203 1 71.88 40 SER B C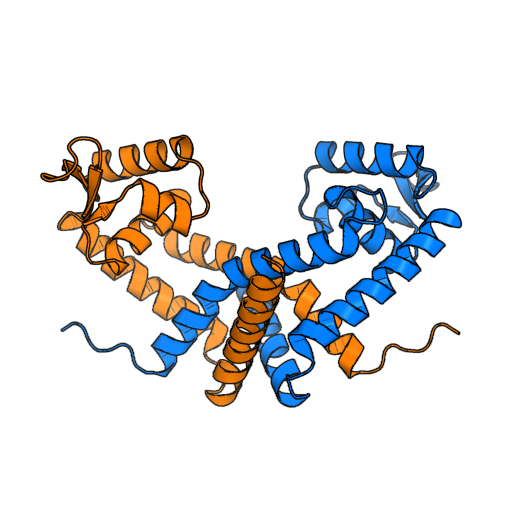A 1
ATOM 1481 C C . SER B 1 40 ? 6.141 -9.203 -15.891 1 71.88 40 SER B C 1
ATOM 1483 O O . SER B 1 40 ? 5.148 -9.914 -15.742 1 71.88 40 SER B O 1
ATOM 1485 N N . THR B 1 41 ? 6.621 -8.555 -15.023 1 75.44 41 THR B N 1
ATOM 1486 C CA . THR B 1 41 ? 5.961 -8.375 -13.734 1 75.44 41 THR B CA 1
ATOM 1487 C C . THR B 1 41 ? 4.523 -7.902 -13.922 1 75.44 41 THR B C 1
ATOM 1489 O O . THR B 1 41 ? 3.639 -8.266 -13.148 1 75.44 41 THR B O 1
ATOM 1492 N N . ALA B 1 42 ? 4.312 -7.219 -14.992 1 76.12 42 ALA B N 1
ATOM 1493 C CA . ALA B 1 42 ? 2.98 -6.691 -15.273 1 76.12 42 ALA B CA 1
ATOM 1494 C C . ALA B 1 42 ? 2.01 -7.816 -15.625 1 76.12 42 ALA B C 1
ATOM 1496 O O . ALA B 1 42 ? 0.808 -7.707 -15.375 1 76.12 42 ALA B O 1
ATOM 1497 N N . CYS B 1 43 ? 2.568 -8.883 -16.094 1 83.38 43 CYS B N 1
ATOM 1498 C CA . CYS B 1 43 ? 1.731 -9.984 -16.547 1 83.38 43 CYS B CA 1
ATOM 1499 C C . CYS B 1 43 ? 1.491 -10.984 -15.422 1 83.38 43 CYS B C 1
ATOM 1501 O O . CYS B 1 43 ? 0.571 -11.797 -15.5 1 83.38 43 CYS B O 1
ATOM 1503 N N . THR B 1 44 ? 2.311 -10.875 -14.484 1 82.75 44 THR B N 1
ATOM 1504 C CA . THR B 1 44 ? 2.297 -11.875 -13.43 1 82.75 44 THR B CA 1
ATOM 1505 C C . THR B 1 44 ? 0.989 -11.812 -12.641 1 82.75 44 THR B C 1
ATOM 1507 O O . THR B 1 44 ? 0.336 -12.836 -12.43 1 82.75 44 THR B O 1
ATOM 1510 N N . MET B 1 45 ? 0.578 -10.609 -12.352 1 82.38 45 MET B N 1
ATOM 1511 C CA . MET B 1 45 ? -0.601 -10.461 -11.5 1 82.38 45 MET B CA 1
ATOM 1512 C C . MET B 1 45 ? -1.861 -10.906 -12.242 1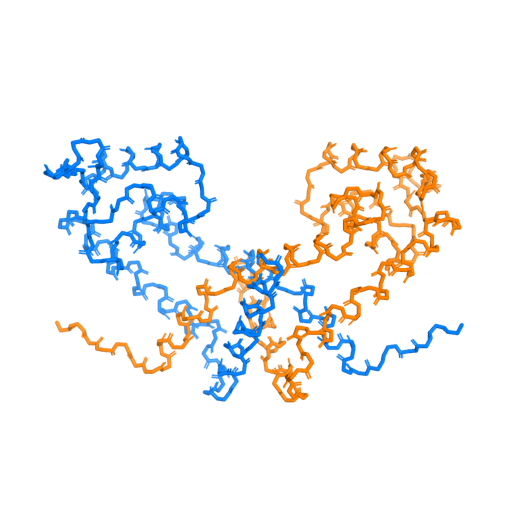 82.38 45 MET B C 1
ATOM 1514 O O . MET B 1 45 ? -2.668 -11.664 -11.703 1 82.38 45 MET B O 1
ATOM 1518 N N . PRO B 1 46 ? -2.002 -10.445 -13.469 1 85.88 46 PRO B N 1
ATOM 1519 C CA . PRO B 1 46 ? -3.16 -10.945 -14.219 1 85.88 46 PRO B CA 1
ATOM 1520 C C . PRO B 1 46 ? -3.176 -12.469 -14.328 1 85.88 46 PRO B C 1
ATOM 1522 O O . PRO B 1 46 ? -4.234 -13.086 -14.195 1 85.88 46 PRO B O 1
ATOM 1525 N N . LEU B 1 47 ? -2.047 -13.023 -14.609 1 88.25 47 LEU B N 1
ATOM 1526 C CA . LEU B 1 47 ? -1.935 -14.469 -14.766 1 88.25 47 LEU B CA 1
ATOM 1527 C C . LEU B 1 47 ? -2.328 -15.188 -13.477 1 88.25 47 LEU B C 1
ATOM 1529 O O . LEU B 1 47 ? -3.102 -16.141 -13.508 1 88.25 47 LEU B O 1
ATOM 1533 N N . LEU B 1 48 ? -1.836 -14.719 -12.406 1 86.81 48 LEU B N 1
ATOM 1534 C CA . LEU B 1 48 ? -2.129 -15.297 -11.102 1 86.81 48 LEU B CA 1
ATOM 1535 C C . LEU B 1 48 ? -3.611 -15.172 -10.773 1 86.81 48 LEU B C 1
ATOM 1537 O O . LEU B 1 48 ? -4.219 -16.109 -10.25 1 86.81 48 LEU B O 1
ATOM 1541 N N . MET B 1 49 ? -4.16 -14.008 -11.039 1 86.69 49 MET B N 1
ATOM 1542 C CA . MET B 1 49 ? -5.566 -13.758 -10.719 1 86.69 49 MET B CA 1
ATOM 1543 C C . MET B 1 49 ? -6.477 -14.656 -11.555 1 86.69 49 MET B C 1
ATOM 1545 O O . MET B 1 49 ? -7.484 -15.164 -11.047 1 86.69 49 MET B O 1
ATOM 1549 N N . ILE B 1 50 ? -6.117 -14.859 -12.773 1 89.38 50 ILE B N 1
ATOM 1550 C CA . ILE B 1 50 ? -6.875 -15.773 -13.617 1 89.38 50 ILE B CA 1
ATOM 1551 C C . ILE B 1 50 ? -6.809 -17.188 -13.031 1 89.38 50 ILE B C 1
ATOM 1553 O O . ILE B 1 50 ? -7.828 -17.875 -12.938 1 89.38 50 ILE B O 1
ATOM 1557 N N . GLY B 1 51 ? -5.648 -17.547 -12.672 1 87.19 51 GLY B N 1
ATOM 1558 C CA . GLY B 1 51 ? -5.465 -18.859 -12.062 1 87.19 51 GLY B CA 1
ATOM 1559 C C . GLY B 1 51 ? -6.258 -19.031 -10.789 1 87.19 51 GLY B C 1
ATOM 1560 O O . GLY B 1 51 ? -6.867 -20.094 -10.578 1 87.19 51 GLY B O 1
ATOM 1561 N N . ARG B 1 52 ? -6.293 -18.078 -9.938 1 81.94 52 ARG B N 1
ATOM 1562 C CA . ARG B 1 52 ? -6.965 -18.156 -8.641 1 81.94 52 ARG B CA 1
ATOM 1563 C C . ARG B 1 52 ? -8.484 -18.203 -8.812 1 81.94 52 ARG B C 1
ATOM 1565 O O . ARG B 1 52 ? -9.195 -18.719 -7.949 1 81.94 52 ARG B O 1
ATOM 1572 N N . SER B 1 53 ? -8.938 -17.609 -9.805 1 84.44 53 SER B N 1
ATOM 1573 C CA . SER B 1 53 ? -10.375 -17.594 -10.07 1 84.44 53 SER B CA 1
ATOM 1574 C C . SER B 1 53 ? -10.844 -18.953 -10.57 1 84.44 53 SER B C 1
ATOM 1576 O O . SER B 1 53 ? -12.055 -19.203 -10.656 1 84.44 53 SER B O 1
ATOM 1578 N N . GLY B 1 54 ? -9.938 -19.844 -10.812 1 81.25 54 GLY B N 1
ATOM 1579 C CA . GLY B 1 54 ? -10.281 -21.141 -11.383 1 81.25 54 GLY B CA 1
ATOM 1580 C C . GLY B 1 54 ? -10.539 -21.078 -12.875 1 81.25 54 GLY B C 1
ATOM 1581 O O . GLY B 1 54 ? -11.016 -22.062 -13.469 1 81.25 54 GLY B O 1
ATOM 1582 N N . GLY B 1 55 ? -10.242 -19.953 -13.453 1 79.94 55 GLY B N 1
ATOM 1583 C CA . GLY B 1 55 ? -10.531 -19.766 -14.867 1 79.94 55 GLY B CA 1
ATOM 1584 C C . GLY B 1 55 ? -11.93 -19.266 -15.125 1 79.94 55 GLY B C 1
ATOM 1585 O O . GLY B 1 55 ? -12.75 -19.172 -14.203 1 79.94 55 GLY B O 1
ATOM 1586 N N . GLY B 1 56 ? -12.125 -18.703 -16.312 1 85.06 56 GLY B N 1
ATOM 1587 C CA . GLY B 1 56 ? -13.445 -18.25 -16.734 1 85.06 56 GLY B CA 1
ATOM 1588 C C . GLY B 1 56 ? -13.781 -16.859 -16.25 1 85.06 56 GLY B C 1
ATOM 1589 O O . GLY B 1 56 ? -14.953 -16.484 -16.172 1 85.06 56 GLY B O 1
ATOM 1590 N N . ILE B 1 57 ? -12.844 -16.219 -15.828 1 89.44 57 ILE B N 1
ATOM 1591 C CA . ILE B 1 57 ? -13.094 -14.859 -15.359 1 89.44 57 ILE B CA 1
ATOM 1592 C C . ILE B 1 57 ? -13.273 -13.93 -16.562 1 89.44 57 ILE B C 1
ATOM 1594 O O . ILE B 1 57 ? -12.547 -14.047 -17.547 1 89.44 57 ILE B O 1
ATOM 1598 N N . ARG B 1 58 ? -14.281 -13.039 -16.422 1 90.38 58 ARG B N 1
ATOM 1599 C CA . ARG B 1 58 ? -14.508 -12.047 -17.469 1 90.38 58 ARG B CA 1
ATOM 1600 C C . ARG B 1 58 ? -13.414 -10.984 -17.453 1 90.38 58 ARG B C 1
ATOM 1602 O O . ARG B 1 58 ? -12.93 -10.594 -16.391 1 90.38 58 ARG B O 1
ATOM 1609 N N . GLN B 1 59 ? -13.086 -10.594 -18.641 1 89.56 59 GLN B N 1
ATOM 1610 C CA . GLN B 1 59 ? -12.039 -9.578 -18.781 1 89.56 59 GLN B CA 1
ATOM 1611 C C . GLN B 1 59 ? -12.375 -8.328 -17.969 1 89.56 59 GLN B C 1
ATOM 1613 O O . GLN B 1 59 ? -11.5 -7.754 -17.312 1 89.56 59 GLN B O 1
ATOM 1618 N N . VAL B 1 60 ? -13.617 -7.906 -18 1 86.31 60 VAL B N 1
ATOM 1619 C CA . VAL B 1 60 ? -14.062 -6.715 -17.297 1 86.31 60 VAL B CA 1
ATOM 1620 C C . VAL B 1 60 ? -13.898 -6.918 -15.789 1 86.31 60 VAL B C 1
ATOM 1622 O O . VAL B 1 60 ? -13.445 -6.016 -15.078 1 86.31 60 VAL B O 1
ATOM 1625 N N . ALA B 1 61 ? -14.219 -8 -15.297 1 86.5 61 ALA B N 1
ATOM 1626 C CA . ALA B 1 61 ? -14.078 -8.312 -13.883 1 86.5 61 ALA B CA 1
ATOM 1627 C C . ALA B 1 61 ? -12.617 -8.336 -13.461 1 86.5 61 ALA B C 1
ATOM 1629 O O . ALA B 1 61 ? -12.258 -7.852 -12.383 1 86.5 61 ALA B O 1
ATOM 1630 N N . LEU B 1 62 ? -11.797 -8.914 -14.281 1 87.81 62 LEU B N 1
ATOM 1631 C CA . LEU B 1 62 ? -10.359 -8.953 -14.016 1 87.81 62 LEU B CA 1
ATOM 1632 C C . LEU B 1 62 ? -9.781 -7.547 -13.961 1 87.81 62 LEU B C 1
ATOM 1634 O O . LEU B 1 62 ? -8.984 -7.234 -13.07 1 87.81 62 LEU B O 1
ATOM 1638 N N . ALA B 1 63 ? -10.188 -6.734 -14.867 1 86.56 63 ALA B N 1
ATOM 1639 C CA . ALA B 1 63 ? -9.727 -5.352 -14.898 1 86.56 63 ALA B CA 1
ATOM 1640 C C . ALA B 1 63 ? -10.078 -4.617 -13.609 1 86.56 63 ALA B C 1
ATOM 1642 O O . ALA B 1 63 ? -9.25 -3.906 -13.047 1 86.56 63 ALA B O 1
ATOM 1643 N N . GLN B 1 64 ? -11.258 -4.84 -13.125 1 81.62 64 GLN B N 1
ATOM 1644 C CA . GLN B 1 64 ? -11.734 -4.219 -11.898 1 81.62 64 GLN B CA 1
ATOM 1645 C C . GLN B 1 64 ? -10.93 -4.691 -10.688 1 81.62 64 GLN B C 1
ATOM 1647 O O . GLN B 1 64 ? -10.539 -3.889 -9.844 1 81.62 64 GLN B O 1
ATOM 1652 N N . GLN B 1 65 ? -10.664 -5.934 -10.664 1 77.44 65 GLN B N 1
ATOM 1653 C CA . GLN B 1 65 ? -9.914 -6.508 -9.547 1 77.44 65 GLN B CA 1
ATOM 1654 C C . GLN B 1 65 ? -8.477 -6 -9.539 1 77.44 65 GLN B C 1
ATOM 1656 O O . GLN B 1 65 ? -7.891 -5.805 -8.469 1 77.44 65 GLN B O 1
ATOM 1661 N N . LEU B 1 66 ? -7.91 -5.816 -10.695 1 80.25 66 LEU B N 1
ATOM 1662 C CA . LEU B 1 66 ? -6.527 -5.375 -10.82 1 80.25 66 LEU B CA 1
ATOM 1663 C C . LEU B 1 66 ? -6.43 -3.857 -10.742 1 80.25 66 LEU B C 1
ATOM 1665 O O . LEU B 1 66 ? -5.336 -3.307 -10.602 1 80.25 66 LEU B O 1
ATOM 1669 N N . GLY B 1 67 ? -7.539 -3.213 -10.797 1 78.25 67 GLY B N 1
ATOM 1670 C CA . GLY B 1 67 ? -7.527 -1.76 -10.859 1 78.25 67 GLY B CA 1
ATOM 1671 C C . GLY B 1 67 ? -6.852 -1.223 -12.102 1 78.25 67 GLY B C 1
ATOM 1672 O O . GLY B 1 67 ? -6.102 -0.246 -12.039 1 78.25 67 GLY B O 1
ATOM 1673 N N . MET B 1 68 ? -7.047 -1.812 -13.164 1 81.5 68 MET B N 1
ATOM 1674 C CA . MET B 1 68 ? -6.414 -1.431 -14.422 1 81.5 68 MET B CA 1
ATOM 1675 C C . MET B 1 68 ? -7.461 -0.981 -15.438 1 81.5 68 MET B C 1
ATOM 1677 O O . MET B 1 68 ? -8.594 -1.462 -15.422 1 81.5 68 MET B O 1
ATOM 1681 N N . GLU B 1 69 ? -7.004 -0.124 -16.297 1 84.88 69 GLU B N 1
ATOM 1682 C CA . GLU B 1 69 ? -7.848 0.267 -17.422 1 84.88 69 GLU B CA 1
ATOM 1683 C C . GLU B 1 69 ? -7.93 -0.846 -18.469 1 84.88 69 GLU B C 1
ATOM 1685 O O . GLU B 1 69 ? -6.969 -1.59 -18.656 1 84.88 69 GLU B O 1
ATOM 1690 N N . GLY B 1 70 ? -9.062 -0.845 -19.141 1 84.88 70 GLY B N 1
ATOM 1691 C CA . GLY B 1 70 ? -9.344 -1.872 -20.125 1 84.88 70 GLY B CA 1
ATOM 1692 C C . GLY B 1 70 ? -8.234 -2.033 -21.156 1 84.88 70 GLY B C 1
ATOM 1693 O O . GLY B 1 70 ? -7.668 -3.119 -21.297 1 84.88 70 GLY B O 1
ATOM 1694 N N . PRO B 1 71 ? -7.871 -0.984 -21.781 1 86.5 71 PRO B N 1
ATOM 1695 C CA . PRO B 1 71 ? -6.848 -1.085 -22.812 1 86.5 71 PRO B CA 1
ATOM 1696 C C . PRO B 1 71 ? -5.516 -1.611 -22.281 1 86.5 71 PRO B C 1
ATOM 1698 O O . PRO B 1 71 ? -4.812 -2.346 -22.984 1 86.5 71 PRO B O 1
ATOM 1701 N N . SER B 1 72 ? -5.113 -1.287 -21.047 1 88.25 72 SER B N 1
ATOM 1702 C CA . SER B 1 72 ? -3.877 -1.756 -20.422 1 88.25 72 SER B CA 1
ATOM 1703 C C . SER B 1 72 ? -3.912 -3.262 -20.188 1 88.25 72 SER B C 1
ATOM 1705 O O . SER B 1 72 ? -2.924 -3.957 -20.438 1 88.25 72 SER B O 1
ATOM 1707 N N . LEU B 1 73 ? -5.016 -3.664 -19.75 1 90.69 73 LEU B N 1
ATOM 1708 C CA . LEU B 1 73 ? -5.164 -5.09 -19.484 1 90.69 73 LEU B CA 1
ATOM 1709 C C . LEU B 1 73 ? -5.16 -5.891 -20.781 1 90.69 73 LEU B C 1
ATOM 1711 O O . LEU B 1 73 ? -4.59 -6.98 -20.844 1 90.69 73 LEU B O 1
ATOM 1715 N N . VAL B 1 74 ? -5.836 -5.34 -21.812 1 91.38 74 VAL B N 1
ATOM 1716 C CA . VAL B 1 74 ? -5.922 -6.031 -23.094 1 91.38 74 VAL B CA 1
ATOM 1717 C C . VAL B 1 74 ? -4.52 -6.301 -23.641 1 91.38 74 VAL B C 1
ATOM 1719 O O . VAL B 1 74 ? -4.23 -7.398 -24.109 1 91.38 74 VAL B O 1
ATOM 1722 N N . ARG B 1 75 ? -3.684 -5.34 -23.531 1 91.62 75 ARG B N 1
ATOM 1723 C CA . ARG B 1 75 ? -2.311 -5.48 -24.016 1 91.62 75 ARG B CA 1
ATOM 1724 C C . ARG B 1 75 ? -1.593 -6.605 -23.266 1 91.62 75 ARG B C 1
ATOM 1726 O O . ARG B 1 75 ? -0.873 -7.398 -23.891 1 91.62 75 ARG B O 1
ATOM 1733 N N . LEU B 1 76 ? -1.764 -6.703 -22.031 1 89.94 76 LEU B N 1
ATOM 1734 C CA . LEU B 1 76 ? -1.143 -7.742 -21.203 1 89.94 76 LEU B CA 1
ATOM 1735 C C . LEU B 1 76 ? -1.712 -9.117 -21.547 1 89.94 76 LEU B C 1
ATOM 1737 O O . LEU B 1 76 ? -0.966 -10.094 -21.656 1 89.94 76 LEU B O 1
ATOM 1741 N N . LEU B 1 77 ? -2.988 -9.102 -21.734 1 91.56 77 LEU B N 1
ATOM 1742 C CA . LEU B 1 77 ? -3.646 -10.352 -22.094 1 91.56 77 LEU B CA 1
ATOM 1743 C C . LEU B 1 77 ? -3.184 -10.852 -23.453 1 91.56 77 LEU B C 1
ATOM 1745 O O . LEU B 1 77 ? -3.012 -12.055 -23.656 1 91.56 77 LEU B O 1
ATOM 1749 N N . ASP B 1 78 ? -3.029 -9.93 -24.375 1 92.31 78 ASP B N 1
ATOM 1750 C CA . ASP B 1 78 ? -2.525 -10.289 -25.703 1 92.31 78 ASP B CA 1
ATOM 1751 C C . ASP B 1 78 ? -1.155 -10.953 -25.609 1 92.31 78 ASP B C 1
ATOM 1753 O O . ASP B 1 78 ? -0.894 -11.953 -26.281 1 92.31 78 ASP B O 1
ATOM 1757 N N . LYS B 1 79 ? -0.354 -10.484 -24.766 1 91.56 79 LYS B N 1
ATOM 1758 C CA . LYS B 1 79 ? 0.974 -11.055 -24.562 1 91.56 79 LYS B CA 1
ATOM 1759 C C . LYS B 1 79 ? 0.88 -12.445 -23.938 1 91.56 79 LYS B C 1
ATOM 1761 O O . LYS B 1 79 ? 1.595 -13.359 -24.359 1 91.56 79 LYS B O 1
ATOM 1766 N N . LEU B 1 80 ? 0.033 -12.602 -22.984 1 92.25 80 LEU B N 1
ATOM 1767 C CA . LEU B 1 80 ? -0.147 -13.875 -22.297 1 92.25 80 LEU B CA 1
ATOM 1768 C C . LEU B 1 80 ? -0.706 -14.93 -23.25 1 92.25 80 LEU B C 1
ATOM 1770 O O . LEU B 1 80 ? -0.316 -16.094 -23.188 1 92.25 80 LEU B O 1
ATOM 1774 N N . CYS B 1 81 ? -1.598 -14.492 -24.125 1 92.81 81 CYS B N 1
ATOM 1775 C CA . CYS B 1 81 ? -2.143 -15.383 -25.141 1 92.81 81 CYS B CA 1
ATOM 1776 C C . CYS B 1 81 ? -1.073 -15.773 -26.156 1 92.81 81 CYS B C 1
ATOM 1778 O O . CYS B 1 81 ? -0.974 -16.938 -26.531 1 92.81 81 CYS B O 1
ATOM 1780 N N . ALA B 1 82 ? -0.353 -14.773 -26.516 1 92.06 82 ALA B N 1
ATOM 1781 C CA . ALA B 1 82 ? 0.718 -15.016 -27.469 1 92.06 82 ALA B CA 1
ATOM 1782 C C . ALA B 1 82 ? 1.749 -15.992 -26.922 1 92.06 82 ALA B C 1
ATOM 1784 O O . ALA B 1 82 ? 2.346 -16.766 -27.672 1 92.06 82 ALA B O 1
ATOM 1785 N N . SER B 1 83 ? 1.912 -16.031 -25.641 1 91.19 83 SER B N 1
ATOM 1786 C CA . SER B 1 83 ? 2.875 -16.906 -24.969 1 91.19 83 SER B CA 1
ATOM 1787 C C . SER B 1 83 ? 2.244 -18.234 -24.609 1 91.19 83 SER B C 1
ATOM 1789 O O . SER B 1 83 ? 2.855 -19.047 -23.906 1 91.19 83 SER B O 1
ATOM 1791 N N . ASP B 1 84 ? 1.021 -18.375 -24.984 1 93.62 84 ASP B N 1
ATOM 1792 C CA . ASP B 1 84 ? 0.265 -19.594 -24.797 1 93.62 84 ASP B CA 1
ATOM 1793 C C . ASP B 1 84 ? 0.045 -19.891 -23.312 1 93.62 84 ASP B C 1
ATOM 1795 O O . ASP B 1 84 ? 0.169 -21.031 -22.859 1 93.62 84 ASP B O 1
ATOM 1799 N N . LEU B 1 85 ? -0.178 -18.953 -22.562 1 93.62 85 LEU B N 1
ATOM 1800 C CA . LEU B 1 85 ? -0.411 -19.094 -21.141 1 93.62 85 LEU B CA 1
ATOM 1801 C C . LEU B 1 85 ? -1.886 -18.891 -20.797 1 93.62 85 LEU B C 1
ATOM 1803 O O . LEU B 1 85 ? -2.383 -19.453 -19.812 1 93.62 85 LEU B O 1
ATOM 1807 N N . VAL B 1 86 ? -2.514 -18 -21.594 1 94.31 86 VAL B N 1
ATOM 1808 C CA . VAL B 1 86 ? -3.92 -17.672 -21.391 1 94.31 86 VAL B CA 1
ATOM 1809 C C . VAL B 1 86 ? -4.699 -17.875 -22.688 1 94.31 86 VAL B C 1
ATOM 1811 O O . VAL B 1 86 ? -4.16 -17.672 -23.781 1 94.31 86 VAL B O 1
ATOM 1814 N N . ARG B 1 87 ? -5.863 -18.25 -22.594 1 94.19 87 ARG B N 1
ATOM 1815 C CA . ARG B 1 87 ? -6.754 -18.375 -23.75 1 94.19 87 ARG B CA 1
ATOM 1816 C C . ARG B 1 87 ? -8.062 -17.641 -23.5 1 94.19 87 ARG B C 1
ATOM 1818 O O . ARG B 1 87 ? -8.555 -17.578 -22.375 1 94.19 87 ARG B O 1
ATOM 1825 N N . ARG B 1 88 ? -8.555 -17.078 -24.594 1 91.38 88 ARG B N 1
ATOM 1826 C CA . ARG B 1 88 ? -9.828 -16.359 -24.562 1 91.38 88 ARG B CA 1
ATOM 1827 C C . ARG B 1 88 ? -10.953 -17.203 -25.125 1 91.38 88 ARG B C 1
ATOM 1829 O O . ARG B 1 88 ? -10.773 -17.891 -26.141 1 91.38 88 ARG B O 1
ATOM 1836 N N . GLU B 1 89 ? -11.977 -17.219 -24.344 1 87.81 89 GLU B N 1
ATOM 1837 C CA . GLU B 1 89 ? -13.164 -17.906 -24.828 1 87.81 89 GLU B CA 1
ATOM 1838 C C . GLU B 1 89 ? -14.383 -17 -24.797 1 87.81 89 GLU B C 1
ATOM 1840 O O . GLU B 1 89 ? -14.57 -16.219 -23.859 1 87.81 89 GLU B O 1
ATOM 1845 N N . SER B 1 90 ? -15.117 -16.953 -25.984 1 81.56 90 SER B N 1
ATOM 1846 C CA . SER B 1 90 ? -16.344 -16.141 -26.031 1 81.56 90 SER B CA 1
ATOM 1847 C C . SER B 1 90 ? -17.422 -16.75 -25.141 1 81.56 90 SER B C 1
ATOM 1849 O O . SER B 1 90 ? -17.578 -17.969 -25.078 1 81.56 90 SER B O 1
ATOM 1851 N N . ASP B 1 91 ? -17.969 -15.844 -24.203 1 71.94 91 ASP B N 1
ATOM 1852 C CA . ASP B 1 91 ? -19.062 -16.281 -23.344 1 71.94 91 ASP B CA 1
ATOM 1853 C C . ASP B 1 91 ? -20.297 -16.641 -24.188 1 71.94 91 ASP B C 1
ATOM 1855 O O . ASP B 1 91 ? -20.719 -15.844 -25.031 1 71.94 91 ASP B O 1
ATOM 1859 N N . ALA B 1 92 ? -20.734 -17.875 -24.125 1 67.75 92 ALA B N 1
ATOM 1860 C CA . ALA B 1 92 ? -21.891 -18.344 -24.875 1 67.75 92 ALA B CA 1
ATOM 1861 C C . ALA B 1 92 ? -23.109 -17.453 -24.609 1 67.75 92 ALA B C 1
ATOM 1863 O O . ALA B 1 92 ? -23.953 -17.266 -25.484 1 67.75 92 ALA B O 1
ATOM 1864 N N . SER B 1 93 ? -23.266 -16.984 -23.438 1 69.06 93 SER B N 1
ATOM 1865 C CA . SER B 1 93 ? -24.453 -16.234 -23.031 1 69.06 93 SER B CA 1
ATOM 1866 C C . SER B 1 93 ? -24.312 -14.758 -23.422 1 69.06 93 SER B C 1
ATOM 1868 O O . SER B 1 93 ? -25.312 -14.039 -23.484 1 69.06 93 SER B O 1
ATOM 1870 N N . ASP B 1 94 ? -23.125 -14.242 -23.531 1 64.69 94 ASP B N 1
ATOM 1871 C CA . ASP B 1 94 ? -22.812 -12.867 -23.922 1 6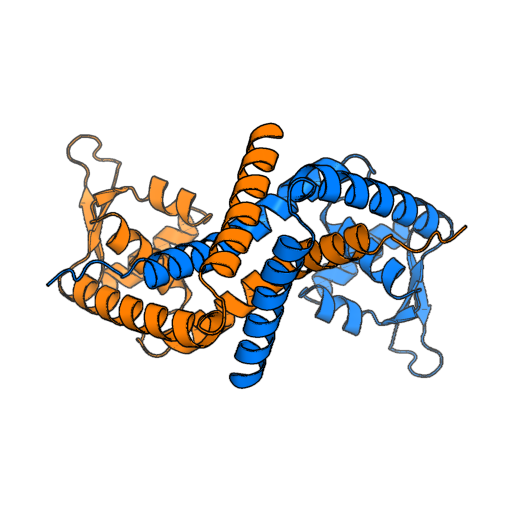4.69 94 ASP B CA 1
ATOM 1872 C C . ASP B 1 94 ? -21.594 -12.812 -24.828 1 64.69 94 ASP B C 1
ATOM 1874 O O . ASP B 1 94 ? -20.453 -12.797 -24.359 1 64.69 94 ASP B O 1
ATOM 1878 N N . ARG B 1 95 ? -21.859 -12.906 -26.156 1 63.09 95 ARG B N 1
ATOM 1879 C CA . ARG B 1 95 ? -20.828 -12.977 -27.188 1 63.09 95 ARG B CA 1
ATOM 1880 C C . ARG B 1 95 ? -19.797 -11.867 -27 1 63.09 95 ARG B C 1
ATOM 1882 O O . ARG B 1 95 ? -18.672 -11.961 -27.516 1 63.09 95 ARG B O 1
ATOM 1889 N N . ARG B 1 96 ? -20.203 -10.844 -26.219 1 60.5 96 ARG B N 1
ATOM 1890 C CA . ARG B 1 96 ? -19.312 -9.703 -26.062 1 60.5 96 ARG B CA 1
ATOM 1891 C C . ARG B 1 96 ? -18.391 -9.891 -24.859 1 60.5 96 ARG B C 1
ATOM 1893 O O . ARG B 1 96 ? -17.406 -9.164 -24.703 1 60.5 96 ARG B O 1
ATOM 1900 N N . ALA B 1 97 ? -18.828 -10.938 -24.125 1 71.88 97 ALA B N 1
ATOM 1901 C CA . ALA B 1 97 ? -18.016 -11.141 -22.922 1 71.88 97 ALA B CA 1
ATOM 1902 C C . ALA B 1 97 ? -16.984 -12.234 -23.156 1 71.88 97 ALA B C 1
ATOM 1904 O O . ALA B 1 97 ? -17.312 -13.328 -23.609 1 71.88 97 ALA B O 1
ATOM 1905 N N . ASN B 1 98 ? -15.75 -11.844 -23.078 1 84.56 98 ASN B N 1
ATOM 1906 C CA . ASN B 1 98 ? -14.672 -12.82 -23.219 1 84.56 98 ASN B CA 1
ATOM 1907 C C . ASN B 1 98 ? -14.266 -13.383 -21.859 1 84.56 98 ASN B C 1
ATOM 1909 O O . ASN B 1 98 ? -14.094 -12.641 -20.891 1 84.56 98 ASN B O 1
ATOM 1913 N N . LEU B 1 99 ? -14.328 -14.711 -21.844 1 90.5 99 LEU B N 1
ATOM 1914 C CA . LEU B 1 99 ? -13.852 -15.43 -20.672 1 90.5 99 LEU B CA 1
ATOM 1915 C C . LEU B 1 99 ? -12.375 -15.789 -20.812 1 90.5 99 LEU B C 1
ATOM 1917 O O . LEU B 1 99 ? -11.922 -16.141 -21.906 1 90.5 99 LEU B O 1
ATOM 1921 N N . LEU B 1 100 ? -11.688 -15.664 -19.719 1 93.69 100 LEU B N 1
ATOM 1922 C CA . LEU B 1 100 ? -10.258 -15.93 -19.719 1 93.69 100 LEU B CA 1
ATOM 1923 C C . LEU B 1 100 ? -9.953 -17.234 -19 1 93.69 100 LEU B C 1
ATOM 1925 O O . LEU B 1 100 ? -10.453 -17.469 -17.891 1 93.69 100 LEU B O 1
ATOM 1929 N N . TRP B 1 101 ? -9.203 -18.047 -19.688 1 93.25 101 TRP B N 1
ATOM 1930 C CA . TRP B 1 101 ? -8.789 -19.328 -19.125 1 93.25 101 TRP B CA 1
ATOM 1931 C C . TRP B 1 101 ? -7.277 -19.5 -19.219 1 93.25 101 TRP B C 1
ATOM 1933 O O . TRP B 1 101 ? -6.641 -18.969 -20.141 1 93.25 101 TRP B O 1
ATOM 1943 N N . LEU B 1 102 ? -6.797 -20.281 -18.219 1 93.94 102 LEU B N 1
ATOM 1944 C CA . LEU B 1 102 ? -5.391 -20.656 -18.328 1 93.94 102 LEU B CA 1
ATOM 1945 C C . LEU B 1 102 ? -5.227 -21.891 -19.219 1 93.94 102 LEU B C 1
ATOM 1947 O O . LEU B 1 102 ? -6.059 -22.797 -19.188 1 93.94 102 LEU B O 1
ATOM 1951 N N . THR B 1 103 ? -4.148 -21.891 -20.016 1 94.75 103 THR B N 1
ATOM 1952 C CA . THR B 1 103 ? -3.738 -23.109 -20.703 1 94.75 103 THR B CA 1
ATOM 1953 C C . THR B 1 103 ? -3.004 -24.047 -19.734 1 94.75 103 THR B C 1
ATOM 1955 O O . THR B 1 103 ? -2.82 -23.719 -18.562 1 94.75 103 THR B O 1
ATOM 1958 N N . ASP B 1 104 ? -2.674 -25.234 -20.219 1 93.88 104 ASP B N 1
ATOM 1959 C CA . ASP B 1 104 ? -1.883 -26.156 -19.391 1 93.88 104 ASP B CA 1
ATOM 1960 C C . ASP B 1 104 ? -0.548 -25.531 -19 1 93.88 104 ASP B C 1
ATOM 1962 O O . ASP B 1 104 ? -0.108 -25.656 -17.859 1 93.88 104 ASP B O 1
ATOM 1966 N N . ALA B 1 105 ? 0.008 -24.891 -19.984 1 93.06 105 ALA B N 1
ATOM 1967 C CA . ALA B 1 105 ? 1.263 -24.188 -19.719 1 93.06 105 ALA B CA 1
ATOM 1968 C C . ALA B 1 105 ? 1.063 -23.062 -18.719 1 93.06 105 ALA B C 1
ATOM 1970 O O . ALA B 1 105 ? 1.921 -22.828 -17.859 1 93.06 105 ALA B O 1
ATOM 1971 N N . GLY B 1 106 ? -0.082 -22.406 -18.812 1 92.06 106 GLY B N 1
ATOM 1972 C CA . GLY B 1 106 ? -0.424 -21.344 -17.875 1 92.06 106 GLY B CA 1
ATOM 1973 C C . GLY B 1 106 ? -0.587 -21.844 -16.453 1 92.06 106 GLY B C 1
ATOM 1974 O O . GLY B 1 106 ? -0.102 -21.203 -15.516 1 92.06 106 GLY B O 1
ATOM 1975 N N . HIS B 1 107 ? -1.186 -22.969 -16.375 1 92.44 107 HIS B N 1
ATOM 1976 C CA . HIS B 1 107 ? -1.382 -23.578 -15.062 1 92.44 107 HIS B CA 1
ATOM 1977 C C . HIS B 1 107 ? -0.05 -23.953 -14.43 1 92.44 107 HIS B C 1
ATOM 1979 O O . HIS B 1 107 ? 0.16 -23.734 -13.234 1 92.44 107 HIS B O 1
ATOM 1985 N N . ALA B 1 108 ? 0.755 -24.547 -15.211 1 91.38 108 ALA B N 1
ATOM 1986 C CA . ALA B 1 108 ? 2.068 -24.953 -14.711 1 91.38 108 ALA B CA 1
ATOM 1987 C C . ALA B 1 108 ? 2.865 -23.75 -14.227 1 91.38 108 ALA B C 1
ATOM 1989 O O . ALA B 1 108 ? 3.484 -23.797 -13.156 1 91.38 108 ALA B O 1
ATOM 1990 N N . LEU B 1 109 ? 2.779 -22.703 -14.961 1 89.31 109 LEU B N 1
ATOM 1991 C CA . LEU B 1 109 ? 3.514 -21.5 -14.594 1 89.31 109 LEU B CA 1
ATOM 1992 C C . LEU B 1 109 ? 2.932 -20.875 -13.328 1 89.31 109 LEU B C 1
ATOM 1994 O O . LEU B 1 109 ? 3.676 -20.484 -12.43 1 89.31 109 LEU B O 1
ATOM 1998 N N . VAL B 1 110 ? 1.652 -20.797 -13.258 1 88.5 110 VAL B N 1
ATOM 1999 C CA . VAL B 1 110 ? 0.99 -20.219 -12.094 1 88.5 110 VAL B CA 1
ATOM 2000 C C . VAL B 1 110 ? 1.372 -21 -10.836 1 88.5 110 VAL B C 1
ATOM 2002 O O . VAL B 1 110 ? 1.617 -20.422 -9.781 1 88.5 110 VAL B O 1
ATOM 2005 N N . SER B 1 111 ? 1.395 -22.281 -10.984 1 89.62 111 SER B N 1
ATOM 2006 C CA . SER B 1 111 ? 1.779 -23.125 -9.859 1 89.62 111 SER B CA 1
ATOM 2007 C C . SER B 1 111 ? 3.191 -22.812 -9.383 1 89.62 111 SER B C 1
ATOM 2009 O O . SER B 1 111 ? 3.438 -22.688 -8.18 1 89.62 111 SER B O 1
ATOM 2011 N N . GLU B 1 112 ? 4.035 -22.656 -10.305 1 88.88 112 GLU B N 1
ATOM 2012 C CA . GLU B 1 112 ? 5.414 -22.312 -9.977 1 88.88 112 GLU B CA 1
ATOM 2013 C C . GLU B 1 112 ? 5.5 -20.922 -9.328 1 88.88 112 GLU B C 1
ATOM 2015 O O . GLU B 1 112 ? 6.215 -20.75 -8.344 1 88.88 112 GLU B O 1
ATOM 2020 N N . LEU B 1 113 ? 4.812 -20.016 -9.891 1 87.44 113 LEU B N 1
ATOM 2021 C CA . LEU B 1 113 ? 4.797 -18.656 -9.352 1 87.44 113 LEU B CA 1
ATOM 2022 C C . LEU B 1 113 ? 4.242 -18.641 -7.93 1 87.44 113 LEU B C 1
ATOM 2024 O O . LEU B 1 113 ? 4.777 -17.953 -7.062 1 87.44 113 LEU B O 1
ATOM 2028 N N . GLU B 1 114 ? 3.219 -19.406 -7.738 1 87.19 114 GLU B N 1
ATOM 2029 C CA . GLU B 1 114 ? 2.619 -19.484 -6.406 1 87.19 114 GLU B CA 1
ATOM 2030 C C . GLU B 1 114 ? 3.602 -20.047 -5.391 1 87.19 114 GLU B C 1
ATOM 2032 O O . GLU B 1 114 ? 3.676 -19.578 -4.254 1 87.19 114 GLU B O 1
ATOM 2037 N N . ASP B 1 115 ? 4.309 -21.016 -5.793 1 90.56 115 ASP B N 1
ATOM 2038 C CA . ASP B 1 115 ? 5.312 -21.609 -4.918 1 90.56 115 ASP B CA 1
ATOM 2039 C C . ASP B 1 115 ? 6.383 -20.594 -4.539 1 90.56 115 ASP B C 1
ATOM 2041 O O . ASP B 1 115 ? 6.816 -20.531 -3.385 1 90.56 115 ASP B O 1
ATOM 2045 N N . GLN B 1 116 ? 6.766 -19.828 -5.516 1 90.12 116 GLN B N 1
ATOM 2046 C CA . GLN B 1 116 ? 7.758 -18.781 -5.262 1 90.12 116 GLN B CA 1
ATOM 2047 C C . GLN B 1 116 ? 7.211 -17.719 -4.301 1 90.12 116 GLN B C 1
ATOM 2049 O O . GLN B 1 116 ? 7.922 -17.266 -3.408 1 90.12 116 GLN B O 1
ATOM 2054 N N . LEU B 1 117 ? 5.988 -17.422 -4.484 1 90.31 117 LEU B N 1
ATOM 2055 C CA . LEU B 1 117 ? 5.367 -16.422 -3.627 1 90.31 117 LEU B CA 1
ATOM 2056 C C . LEU B 1 117 ? 5.199 -16.953 -2.205 1 90.31 117 LEU B C 1
ATOM 2058 O O . LEU B 1 117 ? 5.336 -16.188 -1.24 1 90.31 117 LEU B O 1
ATOM 2062 N N . ILE B 1 118 ? 4.863 -18.188 -2.072 1 92.56 118 ILE B N 1
ATOM 2063 C CA . ILE B 1 118 ? 4.766 -18.812 -0.754 1 92.56 118 ILE B CA 1
ATOM 2064 C C . ILE B 1 118 ? 6.109 -18.703 -0.036 1 92.56 118 ILE B C 1
ATOM 2066 O O . ILE B 1 118 ? 6.168 -18.312 1.131 1 92.56 118 ILE B O 1
ATOM 2070 N N . GLY B 1 119 ? 7.141 -19.062 -0.823 1 93.62 119 GLY B N 1
ATOM 2071 C CA . GLY B 1 119 ? 8.477 -18.953 -0.264 1 93.62 119 GLY B CA 1
ATOM 2072 C C . GLY B 1 119 ? 8.844 -17.531 0.128 1 93.62 119 GLY B C 1
ATOM 2073 O O . GLY B 1 119 ? 9.438 -17.312 1.188 1 93.62 119 GLY B O 1
ATOM 2074 N N . LEU B 1 120 ? 8.492 -16.594 -0.69 1 93.62 120 LEU B N 1
ATOM 2075 C CA . LEU B 1 120 ? 8.789 -15.195 -0.413 1 93.62 120 LEU B CA 1
ATOM 2076 C C . LEU B 1 120 ? 8.047 -14.719 0.829 1 93.62 120 LEU B C 1
ATOM 2078 O O . LEU B 1 120 ? 8.633 -14.039 1.68 1 93.62 120 LEU B O 1
ATOM 2082 N N . ARG B 1 121 ? 6.781 -15.062 0.928 1 94.94 121 ARG B N 1
ATOM 2083 C CA . ARG B 1 121 ? 5.984 -14.688 2.094 1 94.94 121 ARG B CA 1
ATOM 2084 C C . ARG B 1 121 ? 6.586 -15.258 3.373 1 94.94 121 ARG B C 1
ATOM 2086 O O . ARG B 1 121 ? 6.613 -14.594 4.406 1 94.94 121 ARG B O 1
ATOM 2093 N N . GLN B 1 122 ? 7.027 -16.453 3.217 1 95.12 122 GLN B N 1
ATOM 2094 C CA . GLN B 1 122 ? 7.664 -17.078 4.371 1 95.12 122 GLN B CA 1
ATOM 2095 C C . GLN B 1 122 ? 8.961 -16.359 4.734 1 95.12 122 GLN B C 1
ATOM 2097 O O . GLN B 1 122 ? 9.25 -16.141 5.914 1 95.12 122 GLN B O 1
ATOM 2102 N N . ASP B 1 123 ? 9.758 -16.016 3.721 1 95.5 123 ASP B N 1
ATOM 2103 C CA . ASP B 1 123 ? 11.023 -15.32 3.941 1 95.5 123 ASP B CA 1
ATOM 2104 C C . ASP B 1 123 ? 10.797 -13.969 4.621 1 95.5 123 ASP B C 1
ATOM 2106 O O . ASP B 1 123 ? 11.594 -13.547 5.453 1 95.5 123 ASP B O 1
ATOM 2110 N N . VAL B 1 124 ? 9.742 -13.289 4.301 1 96.12 124 VAL B N 1
ATOM 2111 C CA . VAL B 1 124 ? 9.508 -11.93 4.758 1 96.12 124 VAL B CA 1
ATOM 2112 C C . VAL B 1 124 ? 8.727 -11.953 6.07 1 96.12 124 VAL B C 1
ATOM 2114 O O . VAL B 1 124 ? 9.086 -11.266 7.027 1 96.12 124 VAL B O 1
ATOM 2117 N N . PHE B 1 125 ? 7.652 -12.789 6.137 1 96.75 125 PHE B N 1
ATOM 2118 C CA . PHE B 1 125 ? 6.703 -12.695 7.238 1 96.75 125 PHE B CA 1
ATOM 2119 C C . PHE B 1 125 ? 6.816 -13.914 8.148 1 96.75 125 PHE B C 1
ATOM 2121 O O . PHE B 1 125 ? 6.012 -14.086 9.07 1 96.75 125 PHE B O 1
ATOM 2128 N N . GLY B 1 126 ? 7.758 -14.773 7.875 1 95.56 126 GLY B N 1
ATOM 2129 C CA . GLY B 1 126 ? 7.91 -16 8.625 1 95.56 126 GLY B CA 1
ATOM 2130 C C . GLY B 1 126 ? 8.086 -15.789 10.117 1 95.56 126 GLY B C 1
ATOM 2131 O O . GLY B 1 126 ? 7.734 -16.656 10.922 1 95.56 126 GLY B O 1
ATOM 2132 N N . GLU B 1 127 ? 8.586 -14.633 10.555 1 96.69 127 GLU B N 1
ATOM 2133 C CA . GLU B 1 127 ? 8.883 -14.336 11.953 1 96.69 127 GLU B CA 1
ATOM 2134 C C . GLU B 1 127 ? 7.641 -13.836 12.68 1 96.69 127 GLU B C 1
ATOM 2136 O O . GLU B 1 127 ? 7.645 -13.703 13.906 1 96.69 127 GLU B O 1
ATOM 2141 N N . LEU B 1 128 ? 6.609 -13.555 11.969 1 97.06 128 LEU B N 1
ATOM 2142 C CA . LEU B 1 128 ? 5.375 -13.133 12.625 1 97.06 128 LEU B CA 1
ATOM 2143 C C . LEU B 1 128 ? 4.66 -14.328 13.258 1 97.06 128 LEU B C 1
ATOM 2145 O O . LEU B 1 128 ? 4.508 -15.367 12.617 1 97.06 128 LEU B O 1
ATOM 2149 N N . SER B 1 129 ? 4.277 -14.188 14.508 1 97.38 129 SER B N 1
ATOM 2150 C CA . SER B 1 129 ? 3.443 -15.203 15.141 1 97.38 129 SER B CA 1
ATOM 2151 C C . SER B 1 129 ? 2.039 -15.211 14.547 1 97.38 129 SER B C 1
ATOM 2153 O O . SER B 1 129 ? 1.656 -14.289 13.828 1 97.38 129 SER B O 1
ATOM 2155 N N . MET B 1 130 ? 1.276 -16.281 14.836 1 96.75 130 MET B N 1
ATOM 2156 C CA . MET B 1 130 ? -0.102 -16.359 14.359 1 96.75 130 MET B CA 1
ATOM 2157 C C . MET B 1 130 ? -0.921 -15.18 14.875 1 96.75 130 MET B C 1
ATOM 2159 O O . MET B 1 130 ? -1.711 -14.602 14.125 1 96.75 130 MET B O 1
ATOM 2163 N N . ASP B 1 131 ? -0.696 -14.773 16.125 1 96.81 131 ASP B N 1
ATOM 2164 C CA . ASP B 1 131 ? -1.41 -13.641 16.719 1 96.81 131 ASP B CA 1
ATOM 2165 C C . ASP B 1 131 ? -1.066 -12.336 16 1 96.81 131 ASP B C 1
ATOM 2167 O O . ASP B 1 131 ? -1.939 -11.5 15.781 1 96.81 131 ASP B O 1
ATOM 2171 N N . GLU B 1 132 ? 0.177 -12.258 15.656 1 97.12 132 GLU B N 1
ATOM 2172 C CA . GLU B 1 132 ? 0.627 -11.055 14.969 1 97.12 132 GLU B CA 1
ATOM 2173 C C . GLU B 1 132 ? 0.065 -10.984 13.555 1 97.12 132 GLU B C 1
ATOM 2175 O O . GLU B 1 132 ? -0.29 -9.906 13.07 1 97.12 132 GLU B O 1
ATOM 2180 N N . LEU B 1 133 ? -0.006 -12.117 12.93 1 96.81 133 LEU B N 1
ATOM 2181 C CA . LEU B 1 133 ? -0.628 -12.18 11.609 1 96.81 133 LEU B CA 1
ATOM 2182 C C . LEU B 1 133 ? -2.088 -11.742 11.68 1 96.81 133 LEU B C 1
ATOM 2184 O O . LEU B 1 133 ? -2.541 -10.945 10.852 1 96.81 133 LEU B O 1
ATOM 2188 N N . HIS B 1 134 ? -2.764 -12.203 12.656 1 96.75 134 HIS B N 1
ATOM 2189 C CA . HIS B 1 134 ? -4.168 -11.844 12.828 1 96.75 134 HIS B CA 1
ATOM 2190 C C . HIS B 1 134 ? -4.324 -10.352 13.125 1 96.75 134 HIS B C 1
ATOM 2192 O O . HIS B 1 134 ? -5.305 -9.734 12.703 1 96.75 134 HIS B O 1
ATOM 2198 N N . ALA B 1 135 ? -3.393 -9.82 13.836 1 97.12 135 ALA B N 1
ATOM 2199 C CA . ALA B 1 135 ? -3.424 -8.391 14.133 1 97.12 135 ALA B CA 1
ATOM 2200 C C . ALA B 1 135 ? -3.33 -7.562 12.859 1 97.12 135 ALA B C 1
ATOM 2202 O O . ALA B 1 135 ? -4.059 -6.582 12.688 1 97.12 135 ALA B O 1
ATOM 2203 N N . VAL B 1 136 ? -2.447 -7.945 11.93 1 97.19 136 VAL B N 1
ATOM 2204 C CA . VAL B 1 136 ? -2.291 -7.242 10.664 1 97.19 136 VAL B CA 1
ATOM 2205 C C . VAL B 1 136 ? -3.578 -7.348 9.852 1 97.19 136 VAL B C 1
ATOM 2207 O O . VAL B 1 136 ? -4.043 -6.359 9.281 1 97.19 136 VAL B O 1
ATOM 2210 N N . LEU B 1 137 ? -4.164 -8.531 9.828 1 96.5 137 LEU B N 1
ATOM 2211 C CA . LEU B 1 137 ? -5.387 -8.75 9.07 1 96.5 137 LEU B CA 1
ATOM 2212 C C . LEU B 1 137 ? -6.551 -7.977 9.68 1 96.5 137 LEU B C 1
ATOM 2214 O O . LEU B 1 137 ? -7.453 -7.531 8.961 1 96.5 137 LEU B O 1
ATOM 2218 N N . LYS B 1 138 ? -6.535 -7.824 11.031 1 97 138 LYS B N 1
ATOM 2219 C CA . LYS B 1 138 ? -7.531 -6.969 11.672 1 97 138 LYS B CA 1
AT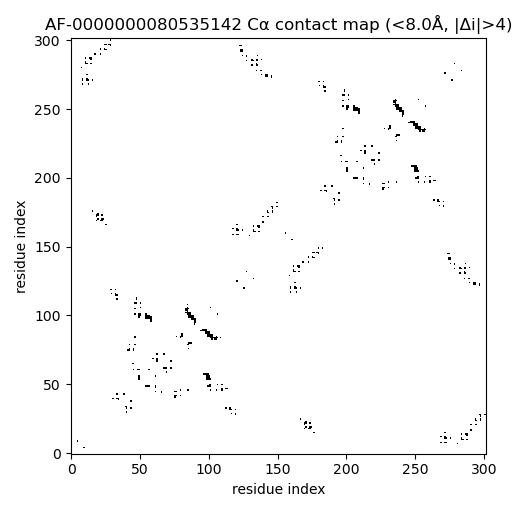OM 2220 C C . LYS B 1 138 ? -7.422 -5.531 11.18 1 97 138 LYS B C 1
ATOM 2222 O O . LYS B 1 138 ? -8.438 -4.871 10.938 1 97 138 LYS B O 1
ATOM 2227 N N . ALA B 1 139 ? -6.203 -5.055 11.023 1 96.56 139 ALA B N 1
ATOM 2228 C CA . ALA B 1 139 ? -5.996 -3.709 10.484 1 96.56 139 ALA B CA 1
ATOM 2229 C C . ALA B 1 139 ? -6.59 -3.578 9.086 1 96.56 139 ALA B C 1
ATOM 2231 O O . ALA B 1 139 ? -7.195 -2.555 8.758 1 96.56 139 ALA B O 1
ATOM 2232 N N . TRP B 1 140 ? -6.414 -4.629 8.242 1 94.69 140 TRP B N 1
ATOM 2233 C CA . TRP B 1 140 ? -6.996 -4.633 6.902 1 94.69 140 TRP B CA 1
ATOM 2234 C C . TRP B 1 140 ? -8.516 -4.547 6.969 1 94.69 140 TRP B C 1
ATOM 2236 O O . TRP B 1 140 ? -9.141 -3.789 6.223 1 94.69 140 TRP B O 1
ATOM 2246 N N . ARG B 1 141 ? -9.039 -5.32 7.84 1 94.62 141 ARG B N 1
ATOM 2247 C CA . ARG B 1 141 ? -10.492 -5.355 7.988 1 94.62 141 ARG B CA 1
ATOM 2248 C C . ARG B 1 141 ? -11.031 -3.992 8.406 1 94.62 141 ARG B C 1
ATOM 2250 O O . ARG B 1 141 ? -12.039 -3.525 7.863 1 94.62 141 ARG B O 1
ATOM 2257 N N . LEU B 1 142 ? -10.43 -3.371 9.391 1 95.88 142 LEU B N 1
ATOM 2258 C CA . LEU B 1 142 ? -10.852 -2.059 9.859 1 95.88 142 LEU B CA 1
ATOM 2259 C C . LEU B 1 142 ? -10.789 -1.029 8.734 1 95.88 142 LEU B C 1
ATOM 2261 O O . LEU B 1 142 ? -11.68 -0.189 8.602 1 95.88 142 LEU B O 1
ATOM 2265 N N . LEU B 1 143 ? -9.703 -1.104 7.934 1 94.19 143 LEU B N 1
ATOM 2266 C CA . LEU B 1 143 ? -9.562 -0.214 6.785 1 94.19 143 LEU B CA 1
ATOM 2267 C C . LEU B 1 143 ? -10.703 -0.432 5.789 1 94.19 143 LEU B C 1
ATOM 2269 O O . LEU B 1 143 ? -11.305 0.53 5.309 1 94.19 143 LEU B O 1
ATOM 2273 N N . ALA B 1 144 ? -10.984 -1.663 5.484 1 91.44 144 ALA B N 1
ATOM 2274 C CA . ALA B 1 144 ? -12.047 -2.01 4.543 1 91.44 144 ALA B CA 1
ATOM 2275 C C . ALA B 1 144 ? -13.406 -1.512 5.035 1 91.44 144 ALA B C 1
ATOM 2277 O O . ALA B 1 144 ? -14.195 -0.964 4.258 1 91.44 144 ALA B O 1
ATOM 2278 N N . GLU B 1 145 ? -13.656 -1.674 6.293 1 94 145 GLU B N 1
ATOM 2279 C CA . GLU B 1 145 ? -14.914 -1.236 6.895 1 94 145 GLU B CA 1
ATOM 2280 C C . GLU B 1 145 ? -15.062 0.281 6.828 1 94 145 GLU B C 1
ATOM 2282 O O . GLU B 1 145 ? -16.141 0.794 6.535 1 94 145 GLU B O 1
ATOM 2287 N N . ALA B 1 146 ? -13.969 0.928 7.184 1 93 146 ALA B N 1
ATOM 2288 C CA . ALA B 1 146 ? -14 2.387 7.133 1 93 146 ALA B CA 1
ATOM 2289 C C . ALA B 1 146 ? -14.227 2.883 5.707 1 93 146 ALA B C 1
ATOM 2291 O O . ALA B 1 146 ? -14.961 3.852 5.492 1 93 146 ALA B O 1
ATOM 2292 N N . ALA B 1 147 ? -13.531 2.279 4.715 1 89.44 147 ALA B N 1
ATOM 2293 C CA . ALA B 1 147 ? -13.672 2.656 3.312 1 89.44 147 ALA B CA 1
ATOM 2294 C C . ALA B 1 147 ? -15.102 2.428 2.826 1 89.44 147 ALA B C 1
ATOM 2296 O O . ALA B 1 147 ? -15.617 3.191 2.004 1 89.44 147 ALA B O 1
ATOM 2297 N N . ASP B 1 148 ? -15.664 1.381 3.281 1 86.25 148 ASP B N 1
ATOM 2298 C CA . ASP B 1 148 ? -17.031 1.059 2.904 1 86.25 148 ASP B CA 1
ATOM 2299 C C . ASP B 1 148 ? -18.016 2.109 3.432 1 86.25 148 ASP B C 1
ATOM 2301 O O . ASP B 1 148 ? -19.047 2.359 2.82 1 86.25 148 ASP B O 1
ATOM 2305 N N . ARG B 1 149 ? -17.609 2.664 4.586 1 82.69 149 ARG B N 1
ATOM 2306 C CA . ARG B 1 149 ? -18.484 3.65 5.203 1 82.69 149 ARG B CA 1
ATOM 2307 C C . ARG B 1 149 ? -18.438 4.973 4.445 1 82.69 149 ARG B C 1
ATOM 2309 O O . ARG B 1 149 ? -19.375 5.77 4.52 1 82.69 149 ARG B O 1
ATOM 2316 N N . ILE B 1 150 ? -17.359 5.285 3.822 1 72.12 150 ILE B N 1
ATOM 2317 C CA . ILE B 1 150 ? -17.281 6.559 3.121 1 72.12 150 ILE B CA 1
ATOM 2318 C C . ILE B 1 150 ? -17.734 6.379 1.675 1 72.12 150 ILE B C 1
ATOM 2320 O O . ILE B 1 150 ? -18.172 7.34 1.029 1 72.12 150 ILE B O 1
ATOM 2324 N N . THR B 1 151 ? -17.688 5.195 1.02 1 55.78 151 THR B N 1
ATOM 2325 C CA . THR B 1 151 ? -18.25 4.98 -0.315 1 55.78 151 THR B CA 1
ATOM 2326 C C . THR B 1 151 ? -19.766 4.836 -0.259 1 55.78 151 THR B C 1
ATOM 2328 O O . THR B 1 151 ? -20.312 4.324 0.722 1 55.78 151 THR B O 1
#

Secondary structure (DSSP, 8-state):
------HHHHHHHHHHHHHHHHHHHHHHHHHHHHGGGSS-HHHHHHHHHHHHTTS-EEHHHHHHHHT--HHHHHHHHHHHHHTTSEEEEE-SS-TT-EEEEE-HHHHHHHHHHHHHHHHHHHHHHTTS-HHHHHHHHHHHHHHHHHHHHH-/------HHHHHHHHHHHHHHHHHHHHHHHHHHHHGGGSS-HHHHHHHHHHHHTTS-EEHHHHHHHHT--HHHHHHHHHHHHHTTSEEEEE-SS-TTPEEEEE-HHHHHHHHHHHHHHHHHHHHHHTTS-HHHHHHHHHHHHHHHHHHHHH-

Sequence (302 aa):
MDRPLDERTVLQMQLSSGLLYAGRQWQRLADSRLGSYGISTACTMPLLMIGRSGGGIRQVALAQQLGMEGPSLVRLLDKLCASDLVRRESDASDRRANLLWLTDAGHALVSELEDQLIGLRQDVFGELSMDELHAVLKAWRLLAEAADRITMDRPLDERTVLQMQLSSGLLYAGRQWQRLADSRLGSYGISTACTMPLLMIGRSGGGIRQVALAQQLGMEGPSLVRLLDKLCASDLVRRESDASDRRANLLWLTDAGHALVSELEDQLIGLRQDVFGELSMDELHAVLKAWRLLAEAADRIT